Protein AF-A0A4R0RM25-F1 (afdb_monomer)

Radius of gyration: 46.24 Å; Cα contacts (8 Å, |Δi|>4): 15; chains: 1; bounding box: 107×96×117 Å

pLDDT: mean 70.88, std 21.72, range [36.56, 98.5]

InterPro domains:
  IPR033757 Pre-mRNA-splicing regulator WTAP [PF17098] (5-146)

Foldseek 3Di:
DDDDDPVRVVVVVVVVVVVVVVVVVVVVVVVVVVVCVVDPPDDPPDDPPPDPVVCVVCVVVLVVPDDDDDDDDPVVSVVSVVVVVVVVVVVVVVVVVCCCVDPVVVVVVVVVVVVVVVVVVVVVVVVVVVVVVVVVVVVV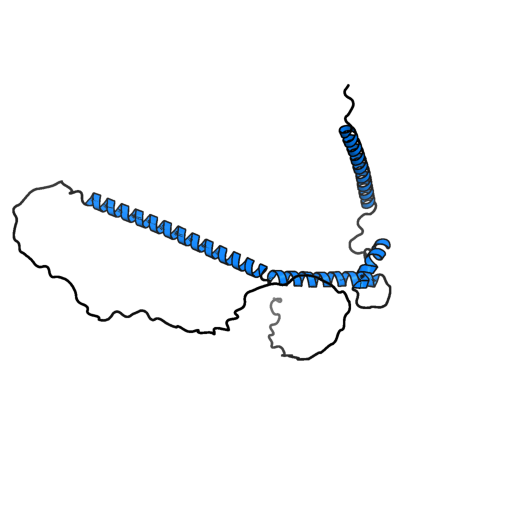VVVVVVVVVPPPPPDDDDDDDDDDDDDDDDDDDDDDDDDDDDDDDDDDDDDDDDDDDDDDDDDDDDDDDDDDDDDDDDDDDDDDDDDDDDDDDDDDDDDDPDDDD

Organism: NCBI:txid92696

Structure (mmCIF, N/CA/C/O backbone):
data_AF-A0A4R0RM25-F1
#
_entry.id   AF-A0A4R0RM25-F1
#
loop_
_atom_site.group_PDB
_atom_site.id
_atom_site.type_symbol
_atom_site.label_atom_id
_atom_site.label_alt_id
_atom_site.label_comp_id
_atom_site.label_asym_id
_atom_site.label_entity_id
_atom_site.label_seq_id
_atom_site.pdbx_PDB_ins_code
_atom_site.Cartn_x
_atom_site.Cartn_y
_atom_site.Cartn_z
_atom_site.occupancy
_atom_site.B_iso_or_equiv
_atom_site.auth_seq_id
_atom_site.auth_comp_id
_atom_site.auth_asym_id
_atom_site.auth_atom_id
_atom_site.pdbx_PDB_model_num
ATOM 1 N N . MET A 1 1 ? 15.638 46.307 45.154 1.00 61.44 1 MET A N 1
ATOM 2 C CA . MET A 1 1 ? 14.969 45.002 45.015 1.00 61.44 1 MET A CA 1
ATOM 3 C C . MET A 1 1 ? 13.780 45.261 44.130 1.00 61.44 1 MET A C 1
ATOM 5 O O . MET A 1 1 ? 12.864 45.946 44.574 1.00 61.44 1 MET A O 1
ATOM 9 N N . ASP A 1 2 ? 13.869 44.862 42.868 1.00 75.06 2 ASP A N 1
ATOM 10 C CA . ASP A 1 2 ? 12.772 45.059 41.927 1.00 75.06 2 ASP A CA 1
ATOM 11 C C . ASP A 1 2 ? 11.592 44.196 42.378 1.00 75.06 2 ASP A C 1
ATOM 13 O O . ASP A 1 2 ? 11.777 43.050 42.795 1.00 75.06 2 ASP A O 1
ATOM 17 N N . LEU A 1 3 ? 10.395 44.784 42.410 1.00 79.50 3 LEU A N 1
ATOM 18 C CA . LEU A 1 3 ? 9.196 44.045 42.786 1.00 79.50 3 LEU A CA 1
ATOM 19 C C . LEU A 1 3 ? 8.852 43.056 41.662 1.00 79.50 3 LEU A C 1
ATOM 21 O O . LEU A 1 3 ? 8.984 43.423 40.492 1.00 79.50 3 LEU A O 1
ATOM 25 N N . PRO A 1 4 ? 8.400 41.834 41.996 1.00 81.31 4 PRO A N 1
ATOM 26 C CA . PRO A 1 4 ? 8.033 40.844 40.995 1.00 81.31 4 PRO A CA 1
ATOM 27 C C . PRO A 1 4 ? 6.939 41.389 40.078 1.00 81.31 4 PRO A C 1
ATOM 29 O O . PRO A 1 4 ? 5.977 42.028 40.519 1.00 81.31 4 PRO A O 1
ATOM 32 N N . SER A 1 5 ? 7.097 41.135 38.784 1.00 86.44 5 SER A N 1
ATOM 33 C CA . SER A 1 5 ? 6.120 41.521 37.773 1.00 86.44 5 SER A CA 1
ATOM 34 C C . SER A 1 5 ? 4.824 40.729 37.957 1.00 86.44 5 SER A C 1
ATOM 36 O O . SER A 1 5 ? 4.844 39.562 38.347 1.00 86.44 5 SER A O 1
ATOM 38 N N . ALA A 1 6 ? 3.677 41.319 37.608 1.00 88.25 6 ALA A N 1
ATOM 39 C CA . ALA A 1 6 ? 2.379 40.637 37.672 1.00 88.25 6 ALA A CA 1
ATOM 40 C C . ALA A 1 6 ? 2.377 39.291 36.916 1.00 88.25 6 ALA A C 1
ATOM 42 O O . ALA A 1 6 ? 1.771 38.323 37.367 1.00 88.25 6 ALA A O 1
ATOM 43 N N . ARG A 1 7 ? 3.127 39.214 35.808 1.00 90.31 7 ARG A N 1
ATOM 44 C CA . ARG A 1 7 ? 3.317 37.985 35.026 1.00 90.31 7 ARG A CA 1
ATOM 45 C C . ARG A 1 7 ? 4.116 36.917 35.779 1.00 90.31 7 ARG A C 1
ATOM 47 O O . ARG A 1 7 ? 3.857 35.732 35.610 1.00 90.31 7 ARG A O 1
ATOM 54 N N . GLU A 1 8 ? 5.105 37.319 36.572 1.00 90.62 8 GLU A N 1
ATOM 55 C CA . GLU A 1 8 ? 5.918 36.392 37.370 1.00 90.62 8 GLU A CA 1
ATOM 56 C C . GLU A 1 8 ? 5.087 35.797 38.506 1.00 90.62 8 GLU A C 1
ATOM 58 O O . GLU A 1 8 ? 5.149 34.593 38.737 1.00 90.62 8 GLU A O 1
ATOM 63 N N . ILE A 1 9 ? 4.233 36.612 39.133 1.00 91.88 9 ILE A N 1
ATOM 64 C CA . ILE A 1 9 ? 3.284 36.159 40.156 1.00 91.88 9 ILE A CA 1
ATOM 65 C C . ILE A 1 9 ? 2.285 35.154 39.563 1.00 91.88 9 ILE A C 1
ATOM 67 O O . ILE A 1 9 ? 2.036 34.114 40.166 1.00 91.88 9 ILE A O 1
ATOM 71 N N . GLU A 1 10 ? 1.731 35.424 38.378 1.00 92.69 10 GLU A N 1
ATOM 72 C CA . GLU A 1 10 ? 0.830 34.490 37.685 1.00 92.69 10 GLU A CA 1
ATOM 73 C C . GLU A 1 10 ? 1.527 33.170 37.320 1.00 92.69 10 GLU A C 1
ATOM 75 O O . GLU A 1 10 ? 0.960 32.088 37.467 1.00 92.69 10 GLU A O 1
ATOM 80 N N . LEU A 1 11 ? 2.781 33.232 36.869 1.00 94.69 11 LEU A N 1
ATOM 81 C CA . LEU A 1 11 ? 3.538 32.023 36.563 1.00 94.69 11 LEU A CA 1
ATOM 82 C C . LEU A 1 11 ? 3.800 31.197 37.829 1.00 94.69 11 LEU A C 1
ATOM 84 O O . LEU A 1 11 ? 3.665 29.976 37.805 1.00 94.69 11 LEU A O 1
ATOM 88 N N . GLU A 1 12 ? 4.137 31.853 38.937 1.00 93.44 12 GLU A N 1
ATOM 89 C CA . GLU A 1 12 ? 4.354 31.194 40.221 1.00 93.44 12 GLU A CA 1
ATOM 90 C C . GLU A 1 12 ? 3.071 30.540 40.755 1.00 93.44 12 GLU A C 1
ATOM 92 O O . GLU A 1 12 ? 3.116 29.414 41.253 1.00 93.44 12 GLU A O 1
ATOM 97 N N . THR A 1 13 ? 1.910 31.189 40.618 1.00 93.31 13 THR A N 1
ATOM 98 C CA . THR A 1 13 ? 0.632 30.586 41.029 1.00 93.31 13 THR A CA 1
ATOM 99 C C . THR A 1 13 ? 0.267 29.382 40.165 1.00 93.31 13 THR A C 1
ATOM 101 O O . THR A 1 13 ? -0.139 28.355 40.711 1.00 93.31 13 THR A O 1
ATOM 104 N N . LEU A 1 14 ? 0.472 29.456 38.846 1.00 92.88 14 LEU A N 1
ATOM 105 C CA . LEU A 1 14 ? 0.272 28.319 37.944 1.00 92.88 14 LEU A CA 1
ATOM 106 C C . LEU A 1 14 ? 1.230 27.162 38.253 1.00 92.88 14 LEU A C 1
ATOM 108 O O . LEU A 1 14 ? 0.813 26.006 38.200 1.00 92.88 14 LEU A O 1
ATOM 112 N N . LEU A 1 15 ? 2.485 27.449 38.611 1.00 96.06 15 LEU A N 1
ATOM 113 C CA . LEU A 1 15 ? 3.444 26.426 39.039 1.00 96.06 15 LEU A CA 1
ATOM 114 C C . LEU A 1 15 ? 2.977 25.728 40.316 1.00 96.06 15 LEU A C 1
ATOM 116 O O . LEU A 1 15 ? 2.855 24.507 40.317 1.00 96.06 15 LEU A O 1
ATOM 120 N N . ARG A 1 16 ? 2.593 26.482 41.355 1.00 95.62 16 ARG A N 1
ATOM 121 C CA . ARG A 1 16 ? 2.043 25.893 42.589 1.00 95.62 16 ARG A CA 1
ATOM 122 C C . ARG A 1 16 ? 0.786 25.061 42.323 1.00 95.62 16 ARG A C 1
ATOM 124 O O . ARG A 1 16 ? 0.600 24.017 42.941 1.00 95.62 16 ARG A O 1
ATOM 131 N N . GLN A 1 17 ? -0.073 25.497 41.399 1.00 94.88 17 GLN A N 1
ATOM 132 C CA . GLN A 1 17 ? -1.264 24.741 41.007 1.00 94.88 17 GLN A CA 1
ATOM 133 C C . GLN A 1 17 ? -0.902 23.426 40.305 1.00 94.88 17 GLN A C 1
ATOM 135 O O . GLN A 1 17 ? -1.536 22.402 40.556 1.00 94.88 17 GLN A O 1
ATOM 140 N N . ARG A 1 18 ? 0.114 23.435 39.435 1.00 96.06 18 ARG A N 1
ATOM 141 C CA . ARG A 1 18 ? 0.619 22.216 38.793 1.00 96.06 18 ARG A CA 1
ATOM 142 C C . ARG A 1 18 ? 1.259 21.271 39.799 1.00 96.06 18 ARG A C 1
ATOM 144 O O . ARG A 1 18 ? 0.979 20.080 39.730 1.00 96.06 18 ARG A O 1
ATOM 151 N N . ASP A 1 19 ? 2.040 21.785 40.742 1.00 96.00 19 ASP A N 1
ATOM 152 C CA . ASP A 1 19 ? 2.654 20.971 41.793 1.00 96.00 19 ASP A CA 1
ATOM 153 C C . ASP A 1 19 ? 1.593 20.299 42.675 1.00 96.00 19 ASP A C 1
ATOM 155 O O . ASP A 1 19 ? 1.710 19.111 42.969 1.00 96.00 19 ASP A O 1
ATOM 159 N N . ALA A 1 20 ? 0.511 21.010 43.016 1.00 95.62 20 ALA A N 1
ATOM 160 C CA . ALA A 1 20 ? -0.628 20.429 43.729 1.00 95.62 20 ALA A CA 1
ATOM 161 C C . ALA A 1 20 ? -1.302 19.302 42.923 1.00 95.62 20 ALA A C 1
ATOM 163 O O . ALA A 1 20 ? -1.522 18.217 43.448 1.00 95.62 20 ALA A O 1
ATOM 164 N N . GLN A 1 21 ? -1.546 19.512 41.624 1.00 95.94 21 GLN A N 1
ATOM 165 C CA . GLN A 1 21 ? -2.116 18.472 40.755 1.00 95.94 21 GLN A CA 1
ATOM 166 C C . GLN A 1 21 ? -1.206 17.244 40.628 1.00 95.94 21 GLN A C 1
ATOM 168 O O . GLN A 1 21 ? -1.689 16.115 40.573 1.00 95.94 21 GLN A O 1
ATOM 173 N N . ILE A 1 22 ? 0.111 17.448 40.554 1.00 96.81 22 ILE A N 1
ATOM 174 C CA . ILE A 1 22 ? 1.080 16.350 40.496 1.00 96.81 22 ILE A CA 1
ATOM 175 C C . ILE A 1 22 ? 1.078 15.570 41.813 1.00 96.81 22 ILE A C 1
ATOM 177 O O . ILE A 1 22 ? 1.141 14.340 41.774 1.00 96.81 22 ILE A O 1
ATOM 181 N N . ALA A 1 23 ? 0.982 16.254 42.956 1.00 95.62 23 ALA A N 1
ATOM 182 C CA . ALA A 1 23 ? 0.861 15.610 44.260 1.00 95.62 23 ALA A CA 1
ATOM 183 C C . ALA A 1 23 ? -0.412 14.750 44.337 1.00 95.62 23 ALA A 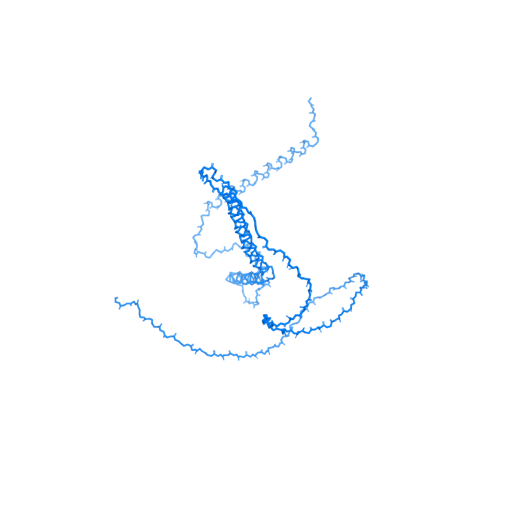C 1
ATOM 185 O O . ALA A 1 23 ? -0.305 13.554 44.594 1.00 95.62 23 ALA A O 1
ATOM 186 N N . ASP A 1 24 ? -1.572 15.306 43.976 1.00 94.44 24 ASP A N 1
ATOM 187 C CA . ASP A 1 24 ? -2.854 14.588 43.983 1.00 94.44 24 ASP A CA 1
ATOM 188 C C . ASP A 1 24 ? -2.826 13.339 43.083 1.00 94.44 24 ASP A C 1
ATOM 190 O O . ASP A 1 24 ? -3.237 12.251 43.486 1.00 94.44 24 ASP A O 1
ATOM 194 N N . LEU A 1 25 ? -2.283 13.462 41.865 1.00 94.44 25 LEU A N 1
ATOM 195 C CA . LEU A 1 25 ? -2.142 12.327 40.945 1.00 94.44 25 LEU A CA 1
ATOM 196 C C . LEU A 1 25 ? -1.158 11.277 41.470 1.00 94.44 25 LEU A C 1
ATOM 198 O O . LEU A 1 25 ? -1.339 10.080 41.243 1.00 94.44 25 LEU A O 1
ATOM 202 N N . THR A 1 26 ? -0.102 11.701 42.161 1.00 95.19 26 THR A N 1
ATOM 203 C CA . THR A 1 26 ? 0.861 10.780 42.777 1.00 95.19 26 THR A CA 1
ATOM 204 C C . THR A 1 26 ? 0.210 10.005 43.923 1.00 95.19 26 THR A C 1
ATOM 206 O O . THR A 1 26 ? 0.404 8.788 44.030 1.00 95.19 26 THR A O 1
ATOM 209 N N . ASP A 1 27 ? -0.615 10.671 44.727 1.00 95.56 27 ASP A N 1
ATOM 210 C CA . ASP A 1 27 ? -1.402 10.056 45.795 1.00 95.56 27 ASP A CA 1
ATOM 211 C C . ASP A 1 27 ? -2.435 9.070 45.228 1.00 95.56 27 ASP A C 1
ATOM 213 O O . ASP A 1 27 ? -2.568 7.946 45.713 1.00 95.56 27 ASP A O 1
ATOM 217 N N . GLU A 1 28 ? -3.097 9.410 44.122 1.00 95.06 28 GLU A N 1
ATOM 218 C CA . GLU A 1 28 ? -4.030 8.501 43.452 1.00 95.06 28 GLU A CA 1
ATOM 219 C C . GLU A 1 28 ? -3.317 7.273 42.864 1.00 95.06 28 GLU A C 1
ATOM 221 O O . GLU A 1 28 ? -3.769 6.139 43.034 1.00 95.06 28 GLU A O 1
ATOM 226 N N . VAL A 1 29 ? -2.158 7.454 42.222 1.00 94.81 29 VAL A N 1
ATOM 227 C CA . VAL A 1 29 ? -1.362 6.338 41.687 1.00 94.81 29 VAL A CA 1
ATOM 228 C C . VAL A 1 29 ? -0.853 5.436 42.807 1.00 94.81 29 VAL A C 1
ATOM 230 O O . VAL A 1 29 ? -0.856 4.211 42.658 1.00 94.81 29 VAL A O 1
ATOM 233 N N . THR A 1 30 ? -0.409 6.002 43.929 1.00 92.44 30 THR A N 1
ATOM 234 C CA . THR A 1 30 ? 0.018 5.203 45.085 1.00 92.44 30 THR A CA 1
ATOM 235 C C . THR A 1 30 ? -1.160 4.461 45.710 1.00 92.44 30 THR A C 1
ATOM 237 O O . THR A 1 30 ? -1.024 3.266 45.985 1.00 92.44 30 THR A O 1
ATOM 240 N N . HIS A 1 31 ? -2.328 5.095 45.824 1.00 92.00 31 HIS A N 1
ATOM 241 C CA . HIS A 1 31 ? -3.565 4.449 46.255 1.00 92.00 31 HIS A CA 1
ATOM 242 C C . HIS A 1 31 ? -3.969 3.298 45.319 1.00 92.00 31 HIS A C 1
ATOM 244 O O . HIS A 1 31 ? -4.207 2.185 45.783 1.00 92.00 31 HIS A O 1
ATOM 250 N N . LEU A 1 32 ? -3.964 3.505 43.997 1.00 89.56 32 LEU A N 1
ATOM 251 C CA . LEU A 1 32 ? -4.260 2.466 43.001 1.00 89.56 32 LEU A CA 1
ATOM 252 C C . LEU A 1 32 ? -3.271 1.301 43.077 1.00 89.56 32 LEU A C 1
ATOM 254 O O . LEU A 1 32 ? -3.675 0.140 43.030 1.00 89.56 32 LEU A O 1
ATOM 258 N N . ARG A 1 33 ? -1.974 1.587 43.245 1.00 89.38 33 ARG A N 1
ATOM 259 C CA . ARG A 1 33 ? -0.948 0.550 43.433 1.00 89.38 33 ARG A CA 1
ATOM 260 C C . ARG A 1 33 ? -1.185 -0.257 44.705 1.00 89.38 33 ARG A C 1
ATOM 262 O O . ARG A 1 33 ? -1.064 -1.478 44.660 1.00 89.38 33 ARG A O 1
ATOM 269 N N . GLN A 1 34 ? -1.550 0.390 45.811 1.00 88.00 34 GLN A N 1
ATOM 270 C CA . GLN A 1 34 ? -1.921 -0.308 47.045 1.00 88.00 34 GLN A CA 1
ATOM 271 C C . GLN A 1 34 ? -3.182 -1.156 46.853 1.00 88.00 34 GLN A C 1
ATOM 273 O O . GLN A 1 34 ? -3.217 -2.296 47.307 1.00 88.00 34 GLN A O 1
ATOM 278 N N . HIS A 1 35 ? -4.178 -0.646 46.128 1.00 85.06 35 HIS A N 1
ATOM 279 C CA . HIS A 1 35 ? -5.418 -1.363 45.830 1.00 85.06 35 HIS A CA 1
ATOM 280 C C . HIS A 1 35 ? -5.205 -2.607 44.957 1.00 85.06 35 HIS A C 1
ATOM 282 O O . HIS A 1 35 ? -5.874 -3.621 45.154 1.00 85.06 35 HIS A O 1
ATOM 288 N N . LEU A 1 36 ? -4.275 -2.540 43.999 1.00 82.12 36 LEU A N 1
ATOM 289 C CA . LEU A 1 36 ? -3.865 -3.681 43.175 1.00 82.12 36 LEU A CA 1
ATOM 290 C C . LEU A 1 36 ? -2.990 -4.670 43.954 1.00 82.12 36 LEU A C 1
ATOM 292 O O . LEU A 1 36 ? -3.046 -5.868 43.705 1.00 82.12 36 LEU A O 1
ATOM 296 N N . ALA A 1 37 ? -2.191 -4.189 44.908 1.00 81.56 37 ALA A N 1
ATOM 297 C CA . ALA A 1 37 ? -1.420 -5.058 45.791 1.00 81.56 37 ALA A CA 1
ATOM 298 C C . ALA A 1 37 ? -2.317 -5.804 46.798 1.00 81.56 37 ALA A C 1
ATOM 300 O O . ALA A 1 37 ? -2.046 -6.962 47.110 1.00 81.56 37 ALA A O 1
ATOM 301 N N . SER A 1 38 ? -3.384 -5.165 47.294 1.00 79.38 38 SER A N 1
ATOM 302 C CA . SER A 1 38 ? -4.350 -5.772 48.221 1.00 79.38 38 SER A CA 1
ATOM 303 C C . SER A 1 38 ? -5.393 -6.657 47.531 1.00 79.38 38 SER A C 1
ATOM 305 O O . SER A 1 38 ? -5.954 -7.539 48.178 1.00 79.38 38 SER A O 1
ATOM 307 N N . ASN A 1 39 ? -5.617 -6.467 46.228 1.00 68.38 39 ASN A N 1
ATOM 308 C CA . ASN A 1 39 ? -6.445 -7.336 45.393 1.00 68.38 39 ASN A CA 1
ATOM 309 C C . ASN A 1 39 ? -5.565 -8.078 44.378 1.00 68.38 39 ASN A C 1
ATOM 311 O O . ASN A 1 39 ? -5.439 -7.618 43.239 1.00 68.38 39 ASN A O 1
ATOM 315 N N . PRO A 1 40 ? -4.949 -9.217 44.753 1.00 67.75 40 PRO A N 1
ATOM 316 C CA . PRO A 1 40 ? -4.252 -10.044 43.780 1.00 67.75 40 PRO A CA 1
ATOM 317 C C . PRO A 1 40 ? -5.216 -10.416 42.641 1.00 67.75 40 PRO A C 1
ATOM 319 O O . PRO A 1 40 ? -6.401 -10.640 42.899 1.00 67.75 40 PRO A O 1
ATOM 322 N N . PRO A 1 41 ? -4.742 -10.485 41.384 1.00 58.19 41 PRO A N 1
ATOM 323 C CA . PRO A 1 41 ? -5.582 -10.862 40.258 1.00 58.19 41 PRO A CA 1
ATOM 324 C C . PRO A 1 41 ? -6.150 -12.262 40.504 1.00 58.19 41 PRO A C 1
ATOM 326 O O . PRO A 1 41 ? -5.422 -13.257 40.475 1.00 58.19 41 PRO A O 1
ATOM 329 N N . SER A 1 42 ? -7.452 -12.326 40.780 1.00 53.62 42 SER A N 1
ATOM 330 C CA . SER A 1 42 ? -8.203 -13.573 40.867 1.00 53.62 42 SER A CA 1
ATOM 331 C C . SER A 1 42 ? -7.978 -14.384 39.588 1.00 53.62 42 SER A C 1
ATOM 333 O O . SER A 1 42 ? -7.976 -13.836 38.485 1.00 53.62 42 SER A O 1
ATOM 335 N N . ALA A 1 43 ? -7.736 -15.684 39.750 1.00 48.50 43 ALA A N 1
ATOM 336 C CA . ALA A 1 43 ? -7.430 -16.625 38.677 1.00 48.50 43 ALA A CA 1
ATOM 337 C C . ALA A 1 43 ? -8.429 -16.549 37.491 1.00 48.50 43 ALA A C 1
ATOM 339 O O . ALA A 1 43 ? -9.601 -16.228 37.693 1.00 48.50 43 ALA A O 1
ATOM 340 N N . PRO A 1 44 ? -8.008 -16.895 36.257 1.00 53.56 44 PRO A N 1
ATOM 341 C CA . PRO A 1 44 ? -8.773 -16.673 35.020 1.00 53.56 44 PRO A CA 1
ATOM 342 C C . PRO A 1 44 ? -10.005 -17.583 34.811 1.00 53.56 44 PRO A C 1
ATOM 344 O O . PRO A 1 44 ? -10.404 -17.811 33.672 1.00 53.56 44 PRO A O 1
ATOM 347 N N . THR A 1 45 ? -10.619 -18.123 35.866 1.00 48.53 45 THR A N 1
ATOM 348 C CA . THR A 1 45 ? -11.750 -19.065 35.747 1.00 48.53 45 THR A CA 1
ATOM 349 C C . THR A 1 45 ? -13.050 -18.602 36.389 1.00 48.53 45 THR A C 1
ATOM 351 O O . THR A 1 45 ? -14.072 -19.234 36.135 1.00 48.53 45 THR A O 1
ATOM 354 N N . ASP A 1 46 ? -13.057 -17.514 37.163 1.00 45.69 46 ASP A N 1
ATOM 355 C CA . ASP A 1 46 ? -14.310 -16.992 37.712 1.00 45.69 46 ASP A CA 1
ATOM 356 C C . ASP A 1 46 ? -14.924 -15.943 36.778 1.00 45.69 46 ASP A C 1
ATOM 358 O O . ASP A 1 46 ? -14.219 -15.036 36.321 1.00 45.69 46 ASP A O 1
ATOM 362 N N . PRO A 1 47 ? -16.234 -16.033 36.475 1.00 57.16 47 PRO A N 1
ATOM 363 C CA . PRO A 1 47 ? -16.915 -14.995 35.724 1.00 57.16 47 PRO A CA 1
ATOM 364 C C . PRO A 1 47 ? -16.777 -13.691 36.506 1.00 57.16 47 PRO A C 1
ATOM 366 O O . PRO A 1 47 ? -17.319 -13.546 37.601 1.00 57.16 47 PRO A O 1
ATOM 369 N N . ILE A 1 48 ? -16.020 -12.750 35.942 1.00 57.19 48 ILE A N 1
ATOM 370 C CA . ILE A 1 48 ? -15.825 -11.414 36.496 1.00 57.19 48 ILE A CA 1
ATOM 371 C C . ILE A 1 48 ? -17.210 -10.777 36.619 1.00 57.19 48 ILE A C 1
ATOM 373 O O . ILE A 1 48 ? -17.803 -10.327 35.637 1.00 57.19 48 ILE A O 1
ATOM 377 N N . SER A 1 49 ? -17.748 -10.784 37.837 1.00 54.41 49 SER A N 1
ATOM 378 C CA . SER A 1 49 ? -18.986 -10.092 38.157 1.00 54.41 49 SER A CA 1
ATOM 379 C C . SER A 1 49 ? -18.692 -8.602 38.092 1.00 54.41 49 SER A C 1
ATOM 381 O O . SER A 1 49 ? -18.023 -8.050 38.966 1.00 54.41 49 SER A O 1
ATOM 383 N N . LEU A 1 50 ? -19.160 -7.955 37.027 1.00 63.78 50 LEU A N 1
ATOM 384 C CA . LEU A 1 50 ? -18.986 -6.521 36.844 1.00 63.78 50 LEU A CA 1
ATOM 385 C C . LEU A 1 50 ? -19.604 -5.761 38.037 1.00 63.78 50 LEU A C 1
ATOM 387 O O . LEU A 1 50 ? -20.735 -6.063 38.429 1.00 63.78 50 LEU A O 1
ATOM 391 N N . PRO A 1 51 ? -18.898 -4.765 38.603 1.00 78.25 51 PRO A N 1
ATOM 392 C CA . PRO A 1 51 ? -19.444 -3.875 39.619 1.00 78.25 51 PRO A CA 1
ATOM 393 C C . PRO A 1 51 ? -20.816 -3.312 39.198 1.00 78.25 51 PRO A C 1
ATOM 395 O O . PRO A 1 51 ? -20.953 -2.865 38.054 1.00 78.25 51 PRO A O 1
ATOM 398 N N . PRO A 1 52 ? -21.823 -3.261 40.095 1.00 68.00 52 PRO A N 1
ATOM 399 C CA . PRO A 1 52 ? -23.188 -2.829 39.764 1.00 68.00 52 PRO A CA 1
ATOM 400 C C . PRO A 1 52 ? -23.284 -1.455 39.082 1.00 68.00 52 PRO A C 1
ATOM 402 O O . PRO A 1 52 ? -24.170 -1.225 38.257 1.00 68.00 52 PRO A O 1
ATOM 405 N N . ALA A 1 53 ? -22.345 -0.552 39.379 1.00 71.50 53 ALA A N 1
ATOM 406 C CA . ALA A 1 53 ? -22.247 0.756 38.736 1.00 71.50 53 ALA A CA 1
ATOM 407 C C . ALA A 1 53 ? -21.907 0.653 37.236 1.00 71.50 53 ALA A C 1
ATOM 409 O O . ALA A 1 53 ? -22.517 1.337 36.416 1.00 71.50 53 ALA A O 1
ATOM 410 N N . LEU A 1 54 ? -20.987 -0.242 36.860 1.00 73.12 54 LEU A N 1
ATOM 411 C CA . LEU A 1 54 ? -20.598 -0.449 35.461 1.00 73.12 54 LEU A CA 1
ATOM 412 C C . LEU A 1 54 ? -21.702 -1.156 34.678 1.00 73.12 54 LEU A C 1
ATOM 414 O O . LEU A 1 54 ? -21.982 -0.789 33.541 1.00 73.12 54 LEU A O 1
ATOM 418 N N . VAL A 1 55 ? -22.387 -2.110 35.310 1.00 74.00 55 VAL A N 1
ATOM 419 C CA . VAL A 1 55 ? -23.573 -2.760 34.738 1.00 74.00 55 VAL A CA 1
ATOM 420 C C . VAL A 1 55 ? -24.674 -1.732 34.457 1.00 74.00 55 VAL A C 1
ATOM 422 O O . VAL A 1 55 ? -25.255 -1.749 33.377 1.00 74.00 55 VAL A O 1
ATOM 425 N N . SER A 1 56 ? -24.909 -0.787 35.372 1.00 75.00 56 SER A N 1
ATOM 426 C CA . SER A 1 56 ? -25.930 0.262 35.211 1.00 75.00 56 SER A CA 1
ATOM 427 C C . SER A 1 56 ? -25.612 1.261 34.092 1.00 75.00 56 SER A C 1
ATOM 429 O O . SER A 1 56 ? -26.527 1.732 33.423 1.00 75.00 56 SER A O 1
ATOM 431 N N . LEU A 1 57 ? -24.329 1.559 33.856 1.00 74.69 57 LEU A N 1
ATOM 432 C CA . LEU A 1 57 ? -23.886 2.410 32.743 1.00 74.69 57 LEU A CA 1
ATOM 433 C C . LEU A 1 57 ? -23.912 1.681 31.394 1.00 74.69 57 LEU A C 1
ATOM 435 O O . LEU A 1 57 ? -24.192 2.289 30.365 1.00 74.69 57 LEU A O 1
ATOM 439 N N . LEU A 1 58 ? -23.619 0.380 31.386 1.00 73.00 58 LEU A N 1
ATOM 440 C CA . LEU A 1 58 ? -23.565 -0.423 30.166 1.00 73.00 58 LEU A CA 1
ATOM 441 C C . LEU A 1 58 ? -24.952 -0.893 29.706 1.00 73.00 58 LEU A C 1
ATOM 443 O O . LEU A 1 58 ? -25.181 -0.999 28.501 1.00 73.00 58 LEU A O 1
ATOM 447 N N . LEU A 1 59 ? -25.889 -1.139 30.631 1.00 70.44 59 LEU A N 1
ATOM 448 C CA . LEU A 1 59 ? -27.232 -1.652 30.324 1.00 70.44 59 LEU A CA 1
ATOM 449 C C . LEU A 1 59 ? -27.983 -0.857 29.238 1.00 70.44 59 LEU A C 1
ATOM 451 O O . LEU A 1 59 ? -28.517 -1.494 28.328 1.00 70.44 59 LEU A O 1
ATOM 455 N N . PRO A 1 60 ? -28.032 0.492 29.282 1.00 72.94 60 PRO A N 1
ATOM 456 C CA . PRO A 1 60 ? -28.732 1.292 28.277 1.00 72.94 60 PRO A CA 1
ATOM 457 C C . PRO A 1 60 ? -28.178 1.068 26.867 1.00 72.94 60 PRO A C 1
ATOM 459 O O . PRO A 1 60 ? -28.935 0.834 25.929 1.00 72.94 60 PRO A O 1
ATOM 462 N N . HIS A 1 61 ? -26.850 1.034 26.733 1.00 68.06 61 HIS A N 1
ATOM 463 C CA . HIS A 1 61 ? -26.178 0.846 25.448 1.00 68.06 61 HIS A CA 1
ATOM 464 C C . HIS A 1 61 ? -26.262 -0.589 24.924 1.00 68.06 61 HIS A C 1
ATOM 466 O O . HIS A 1 61 ? -26.119 -0.811 23.723 1.00 68.06 61 HIS A O 1
ATOM 472 N N . ILE A 1 62 ? -26.444 -1.569 25.810 1.00 66.75 62 ILE A N 1
ATOM 473 C CA . ILE A 1 62 ? -26.607 -2.980 25.450 1.00 66.75 62 ILE A CA 1
ATOM 474 C C . ILE A 1 62 ? -28.050 -3.257 24.996 1.00 66.75 62 ILE A C 1
ATOM 476 O O . ILE A 1 62 ? -28.249 -3.973 24.017 1.00 66.75 62 ILE A O 1
ATOM 480 N N . ASN A 1 63 ? -29.049 -2.654 25.649 1.00 63.66 63 ASN A N 1
ATOM 481 C CA . ASN A 1 63 ? -30.464 -2.876 25.335 1.00 63.66 63 ASN A CA 1
ATOM 482 C C . ASN A 1 63 ? -30.968 -2.130 24.090 1.00 63.66 63 ASN A C 1
ATOM 484 O O . ASN A 1 63 ? -31.913 -2.609 23.471 1.00 63.66 63 ASN A O 1
ATOM 488 N N . GLU A 1 64 ? -30.360 -1.009 23.683 1.00 63.94 64 GLU A N 1
ATOM 489 C CA . GLU A 1 64 ? -30.760 -0.295 22.451 1.00 63.94 64 GLU A CA 1
ATOM 490 C C . GLU A 1 64 ? -30.583 -1.128 21.169 1.00 63.94 64 GLU A C 1
ATOM 492 O O . GLU A 1 64 ? -31.257 -0.878 20.170 1.00 63.94 64 GLU A O 1
ATOM 497 N N . HIS A 1 65 ? -29.715 -2.144 21.198 1.00 58.44 65 HIS A N 1
ATOM 498 C CA . HIS A 1 65 ? -29.404 -2.984 20.037 1.00 58.44 65 HIS A CA 1
ATOM 499 C C . HIS A 1 65 ? -29.733 -4.469 20.235 1.00 58.44 65 HIS A C 1
ATOM 501 O O . HIS A 1 65 ? -29.540 -5.266 19.316 1.00 58.44 65 HIS A O 1
ATOM 507 N N . ALA A 1 66 ? -30.237 -4.859 21.408 1.00 55.75 66 ALA A N 1
ATOM 508 C CA . ALA A 1 66 ? -30.665 -6.228 21.651 1.00 55.75 66 ALA A CA 1
ATOM 509 C C . ALA A 1 66 ? -32.040 -6.463 20.990 1.00 55.75 66 ALA A C 1
ATOM 511 O O . ALA A 1 66 ? -33.002 -5.760 21.314 1.00 55.75 66 ALA A O 1
ATOM 512 N N . PRO A 1 67 ? -32.185 -7.440 20.073 1.00 53.31 67 PRO A N 1
ATOM 513 C CA . PRO A 1 67 ? -33.489 -7.780 19.524 1.00 53.31 67 PRO A CA 1
ATOM 514 C C . PRO A 1 67 ? -34.375 -8.300 20.660 1.00 53.31 67 PRO A C 1
ATOM 516 O O . PRO A 1 67 ? -34.047 -9.299 21.290 1.00 53.31 67 PRO A O 1
ATOM 519 N N . SER A 1 68 ? -35.460 -7.566 20.928 1.00 54.56 68 SER A N 1
ATOM 520 C CA . SER A 1 68 ? -36.509 -7.808 21.929 1.00 54.56 68 SER A CA 1
ATOM 521 C C . SER A 1 68 ? -36.527 -9.235 22.506 1.00 54.56 68 SER A C 1
ATOM 523 O O . SER A 1 68 ? -37.151 -10.139 21.953 1.00 54.56 68 SER A O 1
ATOM 525 N N . ALA A 1 69 ? -35.837 -9.433 23.632 1.00 49.38 69 ALA A N 1
ATOM 526 C CA . ALA A 1 69 ? -35.910 -10.650 24.429 1.00 49.38 69 ALA A CA 1
ATOM 527 C C . ALA A 1 69 ? -36.211 -10.262 25.882 1.00 49.38 69 ALA A C 1
ATOM 529 O O . ALA A 1 69 ? -35.405 -9.672 26.597 1.00 49.38 69 ALA A O 1
ATOM 530 N N . THR A 1 70 ? -37.439 -10.555 26.288 1.00 51.97 70 THR A N 1
ATOM 531 C CA . THR A 1 70 ? -38.022 -10.339 27.612 1.00 51.97 70 THR A CA 1
ATOM 532 C C . THR A 1 70 ? -37.360 -11.217 28.686 1.00 51.97 70 THR A C 1
ATOM 534 O O . THR A 1 70 ? -37.655 -12.410 28.731 1.00 51.97 70 THR A O 1
ATOM 537 N N . SER A 1 71 ? -36.519 -10.648 29.568 1.00 48.06 71 SER A N 1
ATOM 538 C CA . SER A 1 71 ? -36.491 -10.847 31.048 1.00 48.06 71 SER A CA 1
ATOM 539 C C . SER A 1 71 ? -35.124 -10.514 31.694 1.00 48.06 71 SER A C 1
ATOM 541 O O . SER A 1 71 ? -34.083 -10.710 31.062 1.00 48.06 71 SER A O 1
ATOM 543 N N . PRO A 1 72 ? -35.092 -10.036 32.960 1.00 58.34 72 PRO A N 1
ATOM 544 C CA . PRO A 1 72 ? -33.892 -9.510 33.605 1.00 58.34 72 PRO A CA 1
ATOM 545 C C . PRO A 1 72 ? -33.134 -10.612 34.357 1.00 58.34 72 PRO A C 1
ATOM 547 O O . PRO A 1 72 ? -33.575 -11.094 35.396 1.00 58.34 72 PRO A O 1
ATOM 550 N N . SER A 1 73 ? -31.961 -11.008 33.869 1.00 48.94 73 SER A N 1
ATOM 551 C CA . SER A 1 73 ? -30.987 -11.744 34.681 1.00 48.94 73 SER A CA 1
ATOM 552 C C . SER A 1 73 ? -29.589 -11.442 34.159 1.00 48.94 73 SER A C 1
ATOM 554 O O . SER A 1 73 ? -29.393 -11.395 32.958 1.00 48.94 73 SER A O 1
ATOM 556 N N . SER A 1 74 ? -28.606 -11.232 35.031 1.00 54.44 74 SER A N 1
ATOM 557 C CA . SER A 1 74 ? -27.221 -10.857 34.680 1.00 54.44 74 SER A CA 1
ATOM 558 C C . SER A 1 74 ? -26.591 -11.683 33.529 1.00 54.44 74 SER A C 1
ATOM 560 O O . SER A 1 74 ? -25.745 -11.185 32.790 1.00 54.44 74 SER A O 1
ATOM 562 N N . SER A 1 75 ? -27.075 -12.914 33.300 1.00 56.47 75 SER A N 1
ATOM 563 C CA . SER A 1 75 ? -26.704 -13.772 32.164 1.00 56.47 75 SER A CA 1
ATOM 564 C C . SER A 1 75 ? -27.019 -13.183 30.776 1.00 56.47 75 SER A C 1
ATOM 566 O O . SER A 1 75 ? -26.261 -13.419 29.834 1.00 56.47 75 SER A O 1
ATOM 568 N N . THR A 1 76 ? -28.074 -12.370 30.632 1.00 70.44 76 THR A N 1
ATOM 569 C CA . THR A 1 76 ? -28.406 -11.705 29.361 1.00 70.44 76 THR A CA 1
ATOM 570 C C . THR A 1 76 ? -27.462 -10.558 29.039 1.00 70.44 76 THR A C 1
ATOM 572 O O . THR A 1 76 ? -27.221 -10.310 27.864 1.00 70.44 76 THR A O 1
ATOM 575 N N . VAL A 1 77 ? -26.868 -9.897 30.039 1.00 75.00 77 VAL A N 1
ATOM 576 C CA . VAL A 1 77 ? -25.906 -8.806 29.805 1.00 75.00 77 VAL A CA 1
ATOM 577 C C . VAL A 1 77 ? -24.626 -9.358 29.194 1.00 75.00 77 VAL A C 1
ATOM 579 O O . VAL A 1 77 ? -24.177 -8.853 28.170 1.00 75.00 77 VAL A O 1
ATOM 582 N N . THR A 1 78 ? -24.067 -10.429 29.765 1.00 78.88 78 THR A N 1
ATOM 583 C CA . THR A 1 78 ? -22.874 -11.083 29.211 1.00 78.88 78 THR A CA 1
ATOM 584 C C . THR A 1 78 ? -23.153 -11.647 27.820 1.00 78.88 78 THR A C 1
ATOM 586 O O . THR A 1 78 ? -22.371 -11.401 26.908 1.00 78.88 78 THR A O 1
ATOM 589 N N . ALA A 1 79 ? -24.289 -12.325 27.621 1.00 79.81 79 ALA A N 1
ATOM 590 C CA . ALA A 1 79 ? -24.666 -12.858 26.313 1.00 79.81 79 ALA A CA 1
ATOM 591 C C . ALA A 1 79 ? -24.854 -11.754 25.256 1.00 79.81 79 ALA A C 1
ATOM 593 O O . ALA A 1 79 ? -24.351 -11.882 24.140 1.00 79.81 79 ALA A O 1
ATOM 594 N N . ALA A 1 80 ? -25.514 -10.648 25.608 1.00 82.88 80 ALA A N 1
ATOM 595 C CA . ALA A 1 80 ? -25.700 -9.507 24.715 1.00 82.88 80 ALA A CA 1
ATOM 596 C C . ALA A 1 80 ? -24.376 -8.785 24.420 1.00 82.88 80 ALA A C 1
ATOM 598 O O . ALA A 1 80 ? -24.148 -8.361 23.288 1.00 82.88 80 ALA A O 1
ATOM 599 N N . LEU A 1 81 ? -23.468 -8.696 25.398 1.00 84.69 81 LEU A N 1
ATOM 600 C CA . LEU A 1 81 ? -22.127 -8.150 25.193 1.00 84.69 81 LEU A CA 1
ATOM 601 C C . LEU A 1 81 ? -21.320 -9.033 24.231 1.00 84.69 81 LEU A C 1
ATOM 603 O O . LEU A 1 81 ? -20.749 -8.522 23.273 1.00 84.69 81 LEU A O 1
ATOM 607 N N . THR A 1 82 ? -21.318 -10.354 24.434 1.00 85.31 82 THR A N 1
ATOM 608 C CA . THR A 1 82 ? -20.655 -11.314 23.537 1.00 85.31 82 THR A CA 1
ATOM 609 C C . THR A 1 82 ? -21.238 -11.255 22.128 1.00 85.31 82 THR A C 1
ATOM 611 O O . THR A 1 82 ? -20.487 -11.229 21.155 1.00 85.31 82 THR A O 1
ATOM 614 N N . GLN A 1 83 ? -22.565 -11.182 22.002 1.00 88.56 83 GLN A N 1
ATOM 615 C CA . GLN A 1 83 ? -23.225 -11.029 20.709 1.00 88.56 83 GLN A CA 1
ATOM 616 C C . GLN A 1 83 ? -22.812 -9.721 20.031 1.00 88.56 83 GLN A C 1
ATOM 618 O O . GLN A 1 83 ? -22.466 -9.736 18.855 1.00 88.56 83 GLN A O 1
ATOM 623 N N . ARG A 1 84 ? -22.795 -8.601 20.758 1.00 88.12 84 ARG A N 1
ATOM 624 C CA . ARG A 1 84 ? -22.379 -7.305 20.214 1.00 88.12 84 ARG A CA 1
ATOM 625 C C . ARG A 1 84 ? -20.920 -7.305 19.777 1.00 88.12 84 ARG A C 1
ATOM 627 O O . ARG A 1 84 ? -20.622 -6.779 18.715 1.00 88.12 84 ARG A O 1
ATOM 634 N N . VAL A 1 85 ? -20.024 -7.898 20.568 1.00 93.81 85 VAL A N 1
ATOM 635 C CA . VAL A 1 85 ? -18.613 -8.054 20.186 1.00 93.81 85 VAL A CA 1
ATOM 636 C C . VAL A 1 85 ? -18.509 -8.838 18.884 1.00 93.81 85 VAL A C 1
ATOM 638 O O . VAL A 1 85 ? -17.789 -8.409 17.992 1.00 93.81 85 VAL A O 1
ATOM 641 N N . LYS A 1 86 ? -19.273 -9.926 18.745 1.00 94.81 86 LYS A N 1
ATOM 642 C CA . LYS A 1 86 ? -19.297 -10.716 17.514 1.00 94.81 86 LYS A CA 1
ATOM 643 C C . LYS A 1 86 ? -19.809 -9.914 16.314 1.00 94.81 86 LYS A C 1
ATOM 645 O O . LYS A 1 86 ? -19.147 -9.904 15.291 1.00 94.81 86 LYS A O 1
ATOM 650 N N . VAL A 1 87 ? -20.933 -9.205 16.446 1.00 94.31 87 VAL A N 1
ATOM 651 C CA . VAL A 1 87 ? -21.465 -8.372 15.350 1.00 94.31 87 VAL A CA 1
ATOM 652 C C . VAL A 1 87 ? -20.472 -7.282 14.953 1.00 94.31 87 VAL A C 1
ATOM 654 O O . VAL A 1 87 ? -20.207 -7.101 13.773 1.00 94.31 87 VAL A O 1
ATOM 657 N N . LEU A 1 88 ? -19.872 -6.595 15.928 1.00 96.12 88 LEU A N 1
ATOM 658 C CA . LEU A 1 88 ? -18.863 -5.576 15.648 1.00 96.12 88 LEU A CA 1
ATOM 659 C C . LEU A 1 88 ? -17.616 -6.164 14.981 1.00 96.12 88 LEU A C 1
ATOM 661 O O . LEU A 1 88 ? -17.006 -5.484 14.165 1.00 96.12 88 LEU A O 1
ATOM 665 N N . GLN A 1 89 ? -17.223 -7.393 15.321 1.00 97.06 89 GLN A N 1
ATOM 666 C CA . GLN A 1 89 ? -16.135 -8.100 14.642 1.00 97.06 89 GLN A CA 1
ATOM 667 C C . GLN A 1 89 ? -16.511 -8.440 13.201 1.00 97.06 89 GLN A C 1
ATOM 669 O O . GLN A 1 89 ? -15.748 -8.106 12.302 1.00 97.06 89 GLN A O 1
ATOM 674 N N . ASP A 1 90 ? -17.696 -9.013 12.981 1.00 96.38 90 ASP A N 1
ATOM 675 C CA . ASP A 1 90 ? -18.193 -9.357 11.646 1.00 96.38 90 ASP A CA 1
ATOM 676 C C . ASP A 1 90 ? -18.264 -8.101 10.743 1.00 96.38 90 ASP A C 1
ATOM 678 O O . ASP A 1 90 ? -17.796 -8.122 9.605 1.00 96.38 90 ASP A O 1
ATOM 682 N N . GLU A 1 91 ? -18.770 -6.974 11.263 1.00 96.12 91 GLU A N 1
ATOM 683 C CA . GLU A 1 91 ? -18.799 -5.681 10.557 1.00 96.12 91 GLU A CA 1
ATOM 684 C C . GLU A 1 91 ? -17.390 -5.132 10.289 1.00 96.12 91 GLU A C 1
ATOM 686 O O . GLU A 1 91 ? -17.121 -4.579 9.222 1.00 96.12 91 GLU A O 1
ATOM 691 N N . ASN A 1 92 ? -16.468 -5.272 11.245 1.00 96.62 92 ASN A N 1
ATOM 692 C CA . ASN A 1 92 ? -15.087 -4.831 11.070 1.00 96.62 92 ASN A CA 1
ATOM 693 C C . ASN A 1 92 ? -14.385 -5.636 9.966 1.00 96.62 92 ASN A C 1
ATOM 695 O O . ASN A 1 92 ? -13.736 -5.047 9.101 1.00 96.62 92 ASN A O 1
ATOM 699 N N . ASP A 1 93 ? -14.574 -6.955 9.953 1.00 97.38 93 ASP A N 1
ATOM 700 C CA . ASP A 1 93 ? -14.038 -7.854 8.931 1.00 97.38 93 ASP A CA 1
ATOM 701 C C . ASP A 1 93 ? -14.620 -7.531 7.545 1.00 97.38 93 ASP A C 1
ATOM 703 O O . ASP A 1 93 ? -13.881 -7.465 6.557 1.00 97.38 93 ASP A O 1
ATOM 707 N N . GLU A 1 94 ? -15.923 -7.240 7.461 1.00 96.38 94 GLU A N 1
ATOM 708 C CA . GLU A 1 94 ? -16.566 -6.789 6.223 1.00 96.38 94 GLU A CA 1
ATOM 709 C C . GLU A 1 94 ? -15.971 -5.463 5.725 1.00 96.38 94 GLU A C 1
ATOM 711 O O . GLU A 1 94 ? -15.634 -5.335 4.543 1.00 96.38 94 GLU A O 1
ATOM 716 N N . LEU A 1 95 ? -15.769 -4.487 6.617 1.00 95.50 95 LEU A N 1
ATOM 717 C CA . LEU A 1 95 ? -15.129 -3.213 6.278 1.00 95.50 95 LEU A CA 1
ATOM 718 C C . LEU A 1 95 ? -13.684 -3.405 5.801 1.00 95.50 95 LEU A C 1
ATOM 720 O O . LEU A 1 95 ? -13.252 -2.724 4.865 1.00 95.50 95 LEU A O 1
ATOM 724 N N . TYR A 1 96 ? -12.940 -4.341 6.390 1.00 95.06 96 TYR A N 1
ATOM 725 C CA . TYR A 1 96 ? -11.593 -4.686 5.939 1.00 95.06 96 TYR A CA 1
ATOM 726 C C . TYR A 1 96 ? -11.594 -5.301 4.537 1.00 95.06 96 TYR A C 1
ATOM 728 O O . TYR A 1 96 ? -10.779 -4.904 3.697 1.00 95.06 96 TYR A O 1
ATOM 736 N N . GLU A 1 97 ? -12.511 -6.223 4.241 1.00 93.31 97 GLU A N 1
ATOM 737 C CA . GLU A 1 97 ? -12.625 -6.807 2.901 1.00 93.31 97 GLU A CA 1
ATOM 738 C C . GLU A 1 97 ? -13.129 -5.787 1.866 1.00 93.31 97 GLU A C 1
ATOM 740 O O . GLU A 1 97 ? -12.626 -5.766 0.736 1.00 93.31 97 GLU A O 1
ATOM 745 N N . LEU A 1 98 ? -14.026 -4.866 2.237 1.00 93.56 98 LEU A N 1
ATOM 746 C CA . LEU A 1 98 ? -14.424 -3.734 1.391 1.00 93.56 98 LEU A CA 1
ATOM 747 C C . LEU A 1 98 ? -13.253 -2.789 1.112 1.00 93.56 98 LEU A C 1
ATOM 749 O O . LEU A 1 98 ? -13.057 -2.382 -0.030 1.00 93.56 98 LEU A O 1
ATOM 753 N N . LEU A 1 99 ? -12.433 -2.460 2.112 1.00 90.00 99 LEU A N 1
ATOM 754 C CA . LEU A 1 99 ? -11.262 -1.600 1.923 1.00 90.00 99 LEU A CA 1
ATOM 755 C C . LEU A 1 99 ? -10.213 -2.260 1.015 1.00 90.00 99 LEU A C 1
ATOM 757 O O . LEU A 1 99 ? -9.605 -1.608 0.163 1.00 90.00 99 LEU A O 1
ATOM 761 N N . LYS A 1 100 ? -10.007 -3.564 1.195 1.00 89.62 100 LYS A N 1
ATOM 762 C CA . LYS A 1 100 ? -9.043 -4.375 0.448 1.00 89.62 100 LYS A CA 1
ATOM 763 C C . LYS A 1 100 ? -9.466 -4.609 -1.001 1.00 89.62 100 LYS A C 1
ATOM 765 O O . LYS A 1 100 ? -8.632 -4.516 -1.896 1.00 89.62 100 LYS A O 1
ATOM 770 N N . SER A 1 101 ? -10.742 -4.906 -1.240 1.00 91.25 101 SER A N 1
ATOM 771 C CA . SER A 1 101 ? -11.301 -5.085 -2.590 1.00 91.25 101 SER A CA 1
ATOM 772 C C . SER A 1 101 ? -11.701 -3.765 -3.260 1.00 91.25 101 SER A C 1
ATOM 774 O O . SER A 1 101 ? -11.899 -3.716 -4.482 1.00 91.25 101 SER A O 1
ATOM 776 N N . GLY A 1 102 ? -11.799 -2.701 -2.465 1.00 92.88 102 GLY A N 1
ATOM 777 C CA . GLY A 1 102 ? -12.103 -1.350 -2.892 1.00 92.88 102 GLY A CA 1
ATOM 778 C C . GLY A 1 102 ? -11.042 -0.773 -3.817 1.00 92.88 102 GLY A C 1
ATOM 779 O O . GLY A 1 102 ? -9.944 -1.308 -3.998 1.00 92.88 102 GLY A O 1
ATOM 780 N N . GLU A 1 103 ? -11.386 0.357 -4.421 1.00 88.75 103 GLU A N 1
ATOM 781 C CA . GLU A 1 103 ? -10.548 1.028 -5.412 1.00 88.75 103 GLU A CA 1
ATOM 782 C C . GLU A 1 103 ? -9.155 1.359 -4.865 1.00 88.75 103 GLU A C 1
ATOM 784 O O . GLU A 1 103 ? -8.161 1.123 -5.544 1.00 88.75 103 GLU A O 1
ATOM 789 N N . THR A 1 104 ? -9.056 1.781 -3.602 1.00 89.25 104 THR A N 1
ATOM 790 C CA . THR A 1 104 ? -7.773 2.049 -2.935 1.00 89.25 104 THR A CA 1
ATOM 791 C C . THR A 1 104 ? -6.896 0.800 -2.820 1.00 89.25 104 THR A C 1
ATOM 793 O O . THR A 1 104 ? -5.685 0.874 -3.040 1.00 89.25 104 THR A O 1
ATOM 796 N N . GLY A 1 105 ? -7.482 -0.355 -2.485 1.00 90.50 105 GLY A N 1
ATOM 797 C CA . GLY A 1 105 ? -6.758 -1.624 -2.393 1.00 90.50 105 GLY A CA 1
ATOM 798 C C . GLY A 1 105 ? -6.234 -2.081 -3.754 1.00 90.50 105 GLY A C 1
ATOM 799 O O . GLY A 1 105 ? -5.050 -2.390 -3.889 1.00 90.50 105 GLY A O 1
ATOM 800 N N . LYS A 1 106 ? -7.079 -1.996 -4.787 1.00 93.06 106 LYS A N 1
ATOM 801 C CA . LYS A 1 106 ? -6.691 -2.273 -6.179 1.00 93.06 106 LYS A CA 1
ATOM 802 C C . LYS A 1 106 ? -5.600 -1.327 -6.670 1.00 93.06 106 LYS A C 1
ATOM 804 O O . LYS A 1 106 ? -4.585 -1.781 -7.188 1.00 93.06 106 LYS A O 1
ATOM 809 N N . LEU A 1 107 ? -5.751 -0.026 -6.424 1.00 95.12 107 LEU A N 1
ATOM 810 C CA . LEU A 1 107 ? -4.761 0.979 -6.800 1.00 95.12 107 LEU A CA 1
ATOM 811 C C . LEU A 1 107 ? -3.409 0.708 -6.127 1.00 95.12 107 LEU A C 1
ATOM 813 O O . LEU A 1 107 ? -2.364 0.836 -6.759 1.00 95.12 107 LEU A O 1
ATOM 817 N N . LYS A 1 108 ? -3.400 0.273 -4.861 1.00 96.06 108 LYS A N 1
ATOM 818 C CA . LYS A 1 108 ? -2.172 -0.129 -4.159 1.00 96.06 108 LYS A CA 1
ATOM 819 C C . LYS A 1 108 ? -1.498 -1.338 -4.816 1.00 96.06 108 LYS A C 1
ATOM 821 O O . LYS A 1 108 ? -0.266 -1.396 -4.866 1.00 96.06 108 LYS A O 1
ATOM 826 N N . ASP A 1 109 ? -2.268 -2.304 -5.301 1.00 94.19 109 ASP A N 1
ATOM 827 C CA . ASP A 1 109 ? -1.735 -3.464 -6.019 1.00 94.19 109 ASP A CA 1
ATOM 828 C C . ASP A 1 109 ? -1.173 -3.084 -7.390 1.00 94.19 109 ASP A C 1
ATOM 830 O O . ASP A 1 109 ? -0.057 -3.500 -7.718 1.00 94.19 109 ASP A O 1
ATOM 834 N N . ASP A 1 110 ? -1.869 -2.220 -8.128 1.00 96.25 110 ASP A N 1
ATOM 835 C CA . ASP A 1 110 ? -1.421 -1.697 -9.419 1.00 96.25 110 ASP A CA 1
ATOM 836 C C . ASP A 1 110 ? -0.153 -0.853 -9.282 1.00 96.25 110 ASP A C 1
ATOM 838 O O . ASP A 1 110 ? 0.798 -1.041 -10.040 1.00 96.25 110 ASP A O 1
ATOM 842 N N . VAL A 1 111 ? -0.070 0.014 -8.268 1.00 97.94 111 VAL A N 1
ATOM 843 C CA . VAL A 1 111 ? 1.149 0.782 -7.968 1.00 97.94 111 VAL A CA 1
ATOM 844 C C . VAL A 1 111 ? 2.316 -0.161 -7.678 1.00 97.94 111 VAL A C 1
ATOM 846 O O . VAL A 1 111 ? 3.405 0.023 -8.222 1.00 97.94 111 VAL A O 1
ATOM 849 N N . ARG A 1 112 ? 2.101 -1.220 -6.886 1.00 97.50 112 ARG A N 1
ATOM 850 C CA . ARG A 1 112 ? 3.138 -2.236 -6.637 1.00 97.50 112 ARG A CA 1
ATOM 851 C C . ARG A 1 112 ? 3.519 -2.992 -7.908 1.00 97.50 112 ARG A C 1
ATOM 853 O O . ARG A 1 112 ? 4.692 -3.301 -8.108 1.00 97.50 112 ARG A O 1
ATOM 860 N N . ALA A 1 113 ? 2.561 -3.326 -8.769 1.00 97.94 113 ALA A N 1
ATOM 861 C CA . ALA A 1 113 ? 2.831 -3.966 -10.054 1.00 97.94 113 ALA A CA 1
ATOM 862 C C . ALA A 1 113 ? 3.659 -3.058 -10.970 1.00 97.94 113 ALA A C 1
ATOM 864 O O . ALA A 1 113 ? 4.678 -3.500 -11.505 1.00 97.94 113 ALA A O 1
ATOM 865 N N . LEU A 1 114 ? 3.284 -1.785 -11.072 1.00 98.31 114 LEU A N 1
ATOM 866 C CA . LEU A 1 114 ? 3.978 -0.791 -11.877 1.00 98.31 114 LEU A CA 1
ATOM 867 C C . LEU A 1 114 ? 5.402 -0.552 -11.371 1.00 98.31 114 LEU A C 1
ATOM 869 O O . LEU A 1 114 ? 6.330 -0.559 -12.172 1.00 98.31 114 LEU A O 1
ATOM 873 N N . GLN A 1 115 ? 5.608 -0.447 -10.056 1.00 98.38 115 GLN A N 1
ATOM 874 C CA . GLN A 1 115 ? 6.946 -0.342 -9.459 1.00 98.38 115 GLN A CA 1
ATOM 875 C C . GLN A 1 115 ? 7.857 -1.506 -9.869 1.00 98.38 115 GLN A C 1
ATOM 877 O O . GLN A 1 115 ? 9.009 -1.286 -10.239 1.00 98.38 115 GLN A O 1
ATOM 882 N N . ARG A 1 116 ? 7.344 -2.745 -9.883 1.00 98.50 116 ARG A N 1
ATOM 883 C CA . ARG A 1 116 ? 8.119 -3.907 -10.359 1.00 98.50 116 ARG A CA 1
ATOM 884 C C . ARG A 1 116 ? 8.463 -3.803 -11.844 1.00 98.50 116 ARG A C 1
ATOM 886 O O . ARG A 1 116 ? 9.542 -4.230 -12.246 1.00 98.50 116 ARG A O 1
ATOM 893 N N . VAL A 1 117 ? 7.557 -3.278 -12.669 1.00 98.50 117 VAL A N 1
ATOM 894 C CA . VAL A 1 117 ? 7.813 -3.066 -14.103 1.00 98.50 117 VAL A CA 1
ATOM 895 C C . VAL A 1 117 ? 8.875 -1.989 -14.308 1.00 98.50 117 VAL A C 1
ATOM 897 O O . VAL A 1 117 ? 9.819 -2.220 -15.058 1.00 98.50 117 VAL A O 1
ATOM 900 N N . VAL A 1 118 ? 8.772 -0.862 -13.603 1.00 98.50 118 VAL A N 1
ATOM 901 C CA . VAL A 1 118 ? 9.768 0.220 -13.639 1.00 98.50 118 VAL A CA 1
ATOM 902 C C . VAL A 1 118 ? 11.146 -0.314 -13.259 1.00 98.50 118 VAL A C 1
ATOM 904 O O . VAL A 1 118 ? 12.091 -0.144 -14.020 1.00 98.50 118 VAL A O 1
ATOM 907 N N . GLN A 1 119 ? 11.247 -1.071 -12.167 1.00 98.44 119 GLN A N 1
ATOM 908 C CA . GLN A 1 119 ? 12.516 -1.650 -11.729 1.00 98.44 119 GLN A CA 1
ATOM 909 C C . GLN A 1 119 ? 13.139 -2.589 -12.778 1.00 98.44 119 GLN A C 1
ATOM 911 O O . GLN A 1 119 ? 14.357 -2.594 -12.968 1.00 98.44 119 GLN A O 1
ATOM 916 N N . LYS A 1 120 ? 12.317 -3.367 -13.497 1.00 98.25 120 LYS A N 1
ATOM 917 C CA . LYS A 1 120 ? 12.782 -4.208 -14.614 1.00 98.25 120 LYS A CA 1
ATOM 918 C C . LYS A 1 120 ? 13.274 -3.372 -15.795 1.00 98.25 120 LYS A C 1
ATOM 920 O O . LYS A 1 120 ? 14.311 -3.698 -16.364 1.00 98.25 120 LYS A O 1
ATOM 925 N N . LEU A 1 121 ? 12.556 -2.308 -16.155 1.00 98.44 121 LEU A N 1
ATOM 926 C CA . LEU A 1 121 ? 12.948 -1.406 -17.241 1.00 98.44 121 LEU A CA 1
ATOM 927 C C . LEU A 1 121 ? 14.254 -0.671 -16.921 1.00 98.44 121 LEU A C 1
ATOM 929 O O . LEU A 1 121 ? 15.135 -0.601 -17.769 1.00 98.44 121 LEU A O 1
ATOM 933 N N . GLU A 1 122 ? 14.420 -0.191 -15.692 1.00 98.31 122 GLU A N 1
ATOM 934 C CA . GLU A 1 122 ? 15.668 0.420 -15.224 1.00 98.31 122 GLU A CA 1
ATOM 935 C C . GLU A 1 122 ? 16.838 -0.573 -15.210 1.00 98.31 122 GLU A C 1
ATOM 937 O O . GLU A 1 122 ? 17.983 -0.194 -15.462 1.00 98.31 122 GLU A O 1
ATOM 942 N N . GLY A 1 123 ? 16.573 -1.849 -14.907 1.00 98.25 123 GLY A N 1
ATOM 943 C CA . GLY A 1 123 ? 17.551 -2.931 -15.034 1.00 98.25 123 GLY A CA 1
ATOM 944 C C . GLY A 1 123 ? 17.991 -3.130 -16.484 1.00 98.25 123 GLY A C 1
ATOM 945 O O . GLY A 1 123 ? 19.173 -2.999 -16.790 1.00 98.25 123 GLY A O 1
ATOM 946 N N . ALA A 1 124 ? 17.030 -3.336 -17.387 1.00 98.00 124 ALA A N 1
ATOM 947 C CA . ALA A 1 124 ? 17.291 -3.508 -18.815 1.00 98.00 124 ALA A CA 1
ATOM 948 C C . ALA A 1 124 ? 18.004 -2.293 -19.435 1.00 98.00 124 ALA A C 1
ATOM 950 O O . ALA A 1 124 ? 18.886 -2.448 -20.278 1.00 98.00 124 ALA A O 1
ATOM 951 N N . LEU A 1 125 ? 17.670 -1.076 -18.994 1.00 98.19 125 LEU A N 1
ATOM 952 C CA . LEU A 1 125 ? 18.336 0.146 -19.437 1.00 98.19 125 LEU A CA 1
ATOM 953 C C . LEU A 1 125 ? 19.809 0.176 -19.005 1.00 98.19 125 LEU A C 1
ATOM 955 O O . LEU A 1 125 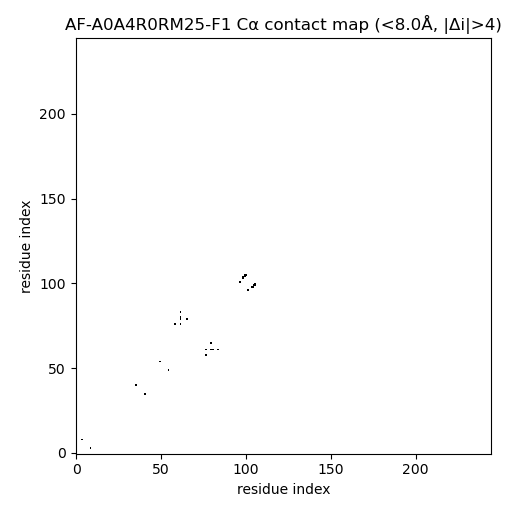? 20.682 0.485 -19.816 1.00 98.19 125 LEU A O 1
ATOM 959 N N . ARG A 1 126 ? 20.105 -0.187 -17.750 1.00 98.38 126 ARG A N 1
ATOM 960 C CA . ARG A 1 126 ? 21.488 -0.292 -17.256 1.00 98.38 126 ARG A CA 1
ATOM 961 C C . ARG A 1 126 ? 22.284 -1.349 -18.015 1.00 98.38 126 ARG A C 1
ATOM 963 O O . ARG A 1 126 ? 23.412 -1.079 -18.416 1.00 98.38 126 ARG A O 1
ATOM 970 N N . GLU A 1 127 ? 21.692 -2.513 -18.255 1.00 98.00 127 GLU A N 1
ATOM 971 C CA . GLU A 1 127 ? 22.311 -3.575 -19.055 1.00 98.00 127 GLU A CA 1
ATOM 972 C C . GLU A 1 127 ? 22.584 -3.107 -20.490 1.00 98.00 127 GLU A C 1
ATOM 974 O O . GLU A 1 127 ? 23.689 -3.290 -20.997 1.00 98.00 127 GLU A O 1
ATOM 979 N N . SER A 1 128 ? 21.631 -2.418 -21.123 1.00 98.19 128 SER A N 1
ATOM 980 C CA . SER A 1 128 ? 21.825 -1.842 -22.456 1.00 98.19 128 SER A CA 1
ATOM 981 C C . SER A 1 128 ? 22.983 -0.843 -22.481 1.00 98.19 128 SER A C 1
ATOM 983 O O . SER 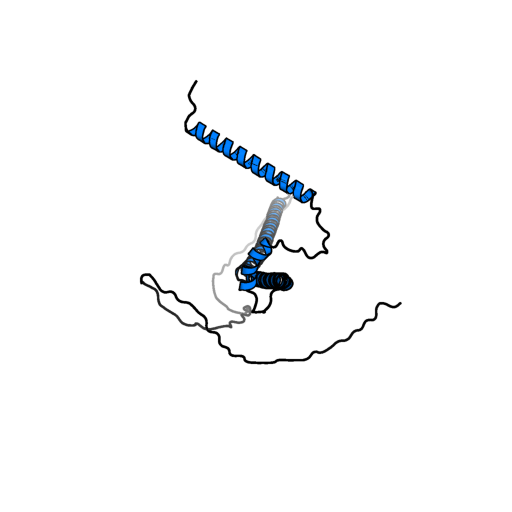A 1 128 ? 23.799 -0.879 -23.401 1.00 98.19 128 SER A O 1
ATOM 985 N N . HIS A 1 129 ? 23.091 0.037 -21.481 1.00 98.44 129 HIS A N 1
ATOM 986 C CA . HIS A 1 129 ? 24.216 0.969 -21.372 1.00 98.44 129 HIS A CA 1
ATOM 987 C C . HIS A 1 129 ? 25.553 0.251 -21.169 1.00 98.44 129 HIS A C 1
ATOM 989 O O . HIS A 1 129 ? 26.557 0.655 -21.761 1.00 98.44 129 HIS A O 1
ATOM 995 N N . GLN A 1 130 ? 25.570 -0.834 -20.393 1.00 98.38 130 GLN A N 1
ATOM 996 C CA . GLN A 1 130 ? 26.759 -1.662 -20.220 1.00 98.38 130 GLN A CA 1
ATOM 997 C C . GLN A 1 130 ? 27.197 -2.294 -21.549 1.00 98.38 130 GLN A C 1
ATOM 999 O O . GLN A 1 130 ? 28.378 -2.242 -21.892 1.00 98.38 130 GLN A O 1
ATOM 1004 N N . VAL A 1 131 ? 26.253 -2.839 -22.3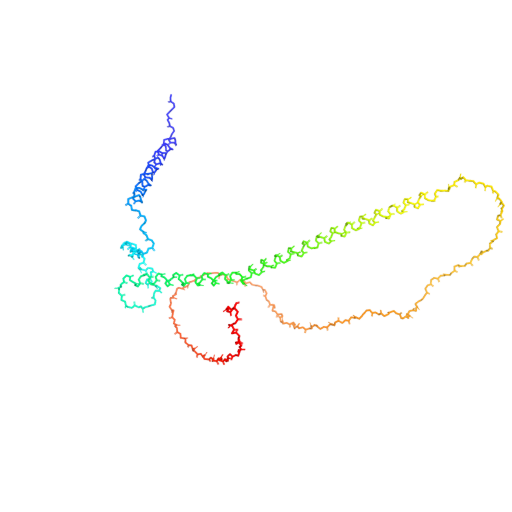24 1.00 98.50 131 VAL A N 1
ATOM 1005 C CA . VAL A 1 131 ? 26.529 -3.434 -23.642 1.00 98.50 131 VAL A CA 1
ATOM 1006 C C . VAL A 1 131 ? 27.062 -2.388 -24.618 1.00 98.50 131 VAL A C 1
ATOM 1008 O O . VAL A 1 131 ? 28.076 -2.632 -25.267 1.00 98.50 131 VAL A O 1
ATOM 1011 N N . ILE A 1 132 ? 26.437 -1.206 -24.684 1.00 98.19 132 ILE A N 1
ATOM 1012 C CA . ILE A 1 132 ? 26.912 -0.093 -25.521 1.00 98.19 132 ILE A CA 1
ATOM 1013 C C . ILE A 1 132 ? 28.345 0.287 -25.139 1.00 98.19 132 ILE A C 1
ATOM 1015 O O . ILE A 1 132 ? 29.193 0.422 -26.011 1.00 98.19 132 ILE A O 1
ATOM 1019 N N . THR A 1 133 ? 28.635 0.416 -23.845 1.00 98.38 133 THR A N 1
ATOM 1020 C CA . THR A 1 133 ? 29.979 0.774 -23.365 1.00 98.38 133 THR A CA 1
ATOM 1021 C C . THR A 1 133 ? 31.014 -0.294 -23.728 1.00 98.38 133 THR A C 1
ATOM 1023 O O . THR A 1 133 ? 32.103 0.044 -24.190 1.00 98.38 133 THR A O 1
ATOM 1026 N N . SER A 1 134 ? 30.673 -1.580 -23.580 1.00 98.12 134 SER A N 1
ATOM 1027 C CA . SER A 1 134 ? 31.552 -2.690 -23.975 1.00 98.12 134 SER A CA 1
ATOM 1028 C C . SER A 1 134 ? 31.846 -2.672 -25.475 1.00 98.12 134 SER A C 1
ATOM 1030 O O . SER A 1 134 ? 33.009 -2.703 -25.870 1.00 98.12 134 SER A O 1
ATOM 1032 N N . LEU A 1 135 ? 30.805 -2.558 -26.307 1.00 97.94 135 LEU A N 1
ATOM 1033 C CA . LEU A 1 135 ? 30.934 -2.526 -27.765 1.00 97.94 135 LEU A CA 1
ATOM 1034 C C . LEU A 1 135 ? 31.719 -1.303 -28.247 1.00 97.94 135 LEU A C 1
ATOM 1036 O O . LEU A 1 135 ? 32.578 -1.435 -29.114 1.00 97.94 135 LEU A O 1
ATOM 1040 N N . SER A 1 136 ? 31.476 -0.125 -27.667 1.00 97.69 136 SER A N 1
ATOM 1041 C CA . SER A 1 136 ? 32.259 1.080 -27.961 1.00 97.69 136 SER A CA 1
ATOM 1042 C C . SER A 1 136 ? 33.737 0.876 -27.625 1.00 97.69 136 SER A C 1
ATOM 1044 O O . SER A 1 136 ? 34.597 1.159 -28.455 1.00 97.69 136 SER A O 1
ATOM 1046 N N . GLY A 1 137 ? 34.042 0.293 -26.460 1.00 98.00 137 GLY A N 1
ATOM 1047 C CA . GLY A 1 137 ? 35.417 -0.038 -26.088 1.00 98.00 137 GLY A CA 1
ATOM 1048 C C . GLY A 1 137 ? 36.063 -1.081 -27.010 1.00 98.00 137 GLY A C 1
ATOM 1049 O O . GLY A 1 137 ? 37.260 -1.010 -27.283 1.00 98.00 137 GLY A O 1
ATOM 1050 N N . GLU A 1 138 ? 35.304 -2.053 -27.517 1.00 97.19 138 GLU A N 1
ATOM 1051 C CA . GLU A 1 138 ? 35.785 -3.019 -28.515 1.00 97.19 138 GLU A CA 1
ATOM 1052 C C . GLU A 1 138 ? 36.062 -2.365 -29.876 1.00 97.19 138 GLU A C 1
ATOM 1054 O O . GLU A 1 138 ? 37.090 -2.654 -30.493 1.00 97.19 138 GLU A O 1
ATOM 1059 N N . LEU A 1 139 ? 35.204 -1.443 -30.320 1.00 97.75 139 LEU A N 1
ATOM 1060 C CA . LEU A 1 139 ? 35.411 -0.672 -31.548 1.00 97.75 139 LEU A CA 1
ATOM 1061 C C . LEU A 1 139 ? 36.658 0.212 -31.459 1.00 97.75 139 LEU A C 1
ATOM 1063 O O . LEU A 1 139 ? 37.470 0.208 -32.385 1.00 97.75 139 LEU A O 1
ATOM 1067 N N . GLU A 1 140 ? 36.855 0.911 -30.341 1.00 97.12 140 GLU A N 1
ATOM 1068 C CA . GLU A 1 140 ? 38.056 1.718 -30.091 1.00 97.12 140 GLU A CA 1
ATOM 1069 C C . GLU A 1 140 ? 39.327 0.859 -30.118 1.00 97.12 140 GLU A C 1
ATOM 1071 O O . GLU A 1 140 ? 40.309 1.214 -30.774 1.00 97.12 140 GLU A O 1
ATOM 1076 N N . LYS A 1 141 ? 39.301 -0.320 -29.478 1.00 96.88 141 LYS A N 1
ATOM 1077 C CA . LYS A 1 141 ? 40.410 -1.287 -29.529 1.00 96.88 141 LYS A CA 1
ATOM 1078 C C . LYS A 1 141 ? 40.674 -1.773 -30.951 1.00 96.88 141 LYS A C 1
ATOM 1080 O O . LYS A 1 141 ? 41.832 -1.830 -31.359 1.00 96.88 141 LYS A O 1
ATOM 1085 N N . SER A 1 142 ? 39.629 -2.097 -31.714 1.00 96.06 142 SER A N 1
ATOM 1086 C CA . SER A 1 142 ? 39.756 -2.517 -33.114 1.00 96.06 142 SER A CA 1
ATOM 1087 C C . SER A 1 142 ? 40.360 -1.407 -33.975 1.00 96.06 142 SER A C 1
ATOM 1089 O O . SER A 1 142 ? 41.240 -1.668 -34.794 1.00 96.06 142 SER A O 1
ATOM 1091 N N . GLN A 1 143 ? 39.928 -0.160 -33.787 1.00 96.31 143 GLN A N 1
ATOM 1092 C CA . GLN A 1 143 ? 40.465 0.990 -34.508 1.00 96.31 143 GLN A CA 1
ATOM 1093 C C . GLN A 1 143 ? 41.940 1.223 -34.165 1.00 96.31 143 GLN A C 1
ATOM 1095 O O . GLN A 1 143 ? 42.761 1.390 -35.068 1.00 96.31 143 GLN A O 1
ATOM 1100 N N . ALA A 1 144 ? 42.292 1.185 -32.877 1.00 94.31 144 ALA A N 1
ATOM 1101 C CA . ALA A 1 144 ? 43.673 1.296 -32.426 1.00 94.31 144 ALA A CA 1
ATOM 1102 C C . ALA A 1 144 ? 44.543 0.171 -33.008 1.00 94.31 144 ALA A C 1
ATOM 1104 O O . ALA A 1 144 ? 45.618 0.448 -33.539 1.00 94.31 144 ALA A O 1
ATOM 1105 N N . ALA A 1 145 ? 44.054 -1.074 -33.000 1.00 93.81 145 ALA A N 1
ATOM 1106 C CA . ALA A 1 145 ? 44.747 -2.221 -33.578 1.00 93.81 145 ALA A CA 1
ATOM 1107 C C . ALA A 1 145 ? 45.020 -2.028 -35.079 1.00 93.81 145 ALA A C 1
ATOM 1109 O O . ALA A 1 145 ? 46.159 -2.194 -35.518 1.00 93.81 145 ALA A O 1
ATOM 1110 N N . ILE A 1 146 ? 44.021 -1.595 -35.858 1.00 93.31 146 ILE A N 1
ATOM 1111 C CA . ILE A 1 146 ? 44.179 -1.302 -37.293 1.00 93.31 146 ILE A CA 1
ATOM 1112 C C . ILE A 1 146 ? 45.226 -0.204 -37.515 1.00 93.31 146 ILE A C 1
ATOM 1114 O O . ILE A 1 146 ? 46.109 -0.366 -38.355 1.00 93.31 146 ILE A O 1
ATOM 1118 N N . LEU A 1 147 ? 45.175 0.889 -36.747 1.00 92.25 147 LEU A N 1
ATOM 1119 C CA . LEU A 1 147 ? 46.149 1.981 -36.855 1.00 92.25 147 LEU A CA 1
ATOM 1120 C C . LEU A 1 147 ? 47.571 1.529 -36.497 1.00 92.25 147 LEU A C 1
ATOM 1122 O O . LEU A 1 147 ? 48.524 1.936 -37.161 1.00 92.25 147 LEU A O 1
ATOM 1126 N N . THR A 1 148 ? 47.729 0.667 -35.489 1.00 90.31 148 THR A N 1
ATOM 1127 C CA . THR A 1 148 ? 49.038 0.096 -35.140 1.00 90.31 148 THR A CA 1
ATOM 1128 C C . THR A 1 148 ? 49.556 -0.882 -36.195 1.00 90.31 148 THR A C 1
ATOM 1130 O O . THR A 1 148 ? 50.743 -0.845 -36.508 1.00 90.31 148 THR A O 1
ATOM 1133 N N . ASN A 1 149 ? 48.683 -1.705 -36.787 1.00 84.00 149 ASN A N 1
ATOM 1134 C CA . ASN A 1 149 ? 49.055 -2.707 -37.788 1.00 84.00 149 ASN A CA 1
ATOM 1135 C C . ASN A 1 149 ? 49.325 -2.093 -39.176 1.00 84.00 149 ASN A C 1
ATOM 1137 O O . ASN A 1 149 ? 50.060 -2.667 -39.971 1.00 84.00 149 ASN A O 1
ATOM 1141 N N . ASN A 1 150 ? 48.777 -0.905 -39.456 1.00 72.06 150 ASN A N 1
ATOM 1142 C CA . ASN A 1 150 ? 49.050 -0.135 -40.674 1.00 72.06 150 ASN A CA 1
ATOM 1143 C C . ASN A 1 150 ? 50.334 0.707 -40.613 1.00 72.06 150 ASN A C 1
ATOM 1145 O O . ASN A 1 150 ? 50.631 1.423 -41.573 1.00 72.06 150 ASN A O 1
ATOM 1149 N N . ARG A 1 151 ? 51.130 0.644 -39.535 1.00 61.16 151 ARG A N 1
ATOM 1150 C CA . ARG A 1 151 ? 52.505 1.153 -39.610 1.00 61.16 151 ARG A CA 1
ATOM 1151 C C . ARG A 1 151 ? 53.290 0.233 -40.550 1.00 61.16 151 ARG A C 1
ATOM 1153 O O . ARG A 1 151 ? 53.419 -0.947 -40.229 1.00 61.16 151 ARG A O 1
ATOM 1160 N N . PRO A 1 152 ? 53.822 0.729 -41.686 1.00 60.34 152 PRO A N 1
ATOM 1161 C CA . PRO A 1 152 ? 54.660 -0.093 -42.538 1.00 60.34 152 PRO A CA 1
ATOM 1162 C C . PRO A 1 152 ? 55.838 -0.551 -41.690 1.00 60.34 152 PRO A C 1
ATOM 1164 O O . PRO A 1 152 ? 56.588 0.268 -41.151 1.00 60.34 152 PRO A O 1
ATOM 1167 N N . ASN A 1 153 ? 55.947 -1.865 -41.529 1.00 56.25 153 ASN A N 1
ATOM 1168 C CA . ASN A 1 153 ? 57.077 -2.510 -40.896 1.00 56.25 153 ASN A CA 1
ATOM 1169 C C . ASN A 1 153 ? 58.274 -2.270 -41.823 1.00 56.25 153 ASN A C 1
ATOM 1171 O O . ASN A 1 153 ? 58.555 -3.042 -42.735 1.00 56.25 153 ASN A O 1
ATOM 1175 N N . ASN A 1 154 ? 58.892 -1.099 -41.678 1.00 56.19 154 ASN A N 1
ATOM 1176 C CA . ASN A 1 154 ? 59.912 -0.583 -42.574 1.00 56.19 154 ASN A CA 1
ATOM 1177 C C . ASN A 1 154 ? 61.265 -1.185 -42.193 1.00 56.19 154 ASN A C 1
ATOM 1179 O O . ASN A 1 154 ? 62.197 -0.472 -41.846 1.00 56.19 154 ASN A O 1
ATOM 1183 N N . PHE A 1 155 ? 61.347 -2.512 -42.213 1.00 58.94 155 PHE A N 1
ATOM 1184 C C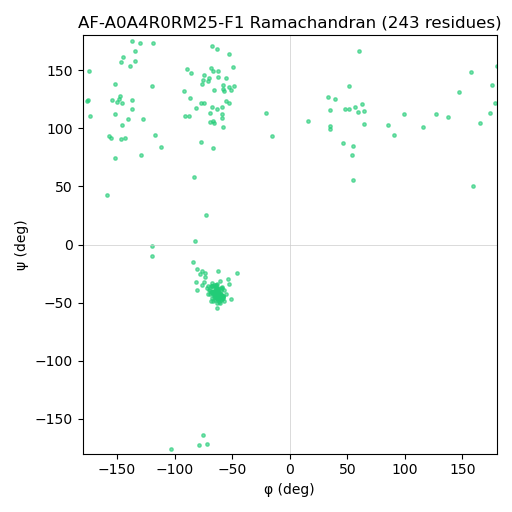A . PHE A 1 155 ? 62.591 -3.255 -42.110 1.00 58.94 155 PHE A CA 1
ATOM 1185 C C . PHE A 1 155 ? 62.508 -4.476 -43.019 1.00 58.94 155 PHE A C 1
ATOM 1187 O O . PHE A 1 155 ? 62.029 -5.536 -42.633 1.00 58.94 155 PHE A O 1
ATOM 1194 N N . HIS A 1 156 ? 62.979 -4.249 -44.247 1.00 52.12 156 HIS A N 1
ATOM 1195 C CA . HIS A 1 156 ? 63.847 -5.111 -45.050 1.00 52.12 156 HIS A CA 1
ATOM 1196 C C . HIS A 1 156 ? 63.433 -5.204 -46.526 1.00 52.12 156 HIS A C 1
ATOM 1198 O O . HIS A 1 156 ? 62.515 -5.911 -46.913 1.00 52.12 156 HIS A O 1
ATOM 1204 N N . ASN A 1 157 ? 64.299 -4.575 -47.327 1.00 49.03 157 ASN A N 1
ATOM 1205 C CA . ASN A 1 157 ? 64.960 -5.193 -48.473 1.00 49.03 157 ASN A CA 1
ATOM 1206 C C . ASN A 1 157 ? 64.264 -5.092 -49.844 1.00 49.03 157 ASN A C 1
ATOM 1208 O O . ASN A 1 157 ? 63.448 -5.916 -50.221 1.00 49.03 157 ASN A O 1
ATOM 1212 N N . SER A 1 158 ? 64.699 -4.056 -50.569 1.00 58.19 158 SER A N 1
ATOM 1213 C CA . SER A 1 158 ? 65.237 -4.068 -51.937 1.00 58.19 158 SER A CA 1
ATOM 1214 C C . SER A 1 158 ? 64.477 -4.757 -53.092 1.00 58.19 158 SER A C 1
ATOM 1216 O O . SER A 1 158 ? 64.098 -5.917 -53.035 1.00 58.19 158 SER A O 1
ATOM 1218 N N . HIS A 1 159 ? 64.470 -4.022 -54.215 1.00 51.25 159 HIS A N 1
ATOM 1219 C CA . HIS A 1 159 ? 64.267 -4.429 -55.616 1.00 51.25 159 HIS A CA 1
ATOM 1220 C C . HIS A 1 159 ? 62.875 -4.238 -56.255 1.00 51.25 159 HIS A C 1
ATOM 1222 O O . HIS A 1 159 ? 61.944 -5.002 -56.045 1.00 51.25 159 HIS A O 1
ATOM 1228 N N . SER A 1 160 ? 62.867 -3.309 -57.226 1.00 44.84 160 SER A N 1
ATOM 1229 C CA . SER A 1 160 ? 62.489 -3.559 -58.632 1.00 44.84 160 SER A CA 1
ATOM 1230 C C . SER A 1 160 ? 61.245 -2.840 -59.186 1.00 44.84 160 SER A C 1
ATOM 1232 O O . SER A 1 160 ? 60.111 -3.255 -58.997 1.00 44.84 160 SER A O 1
ATOM 1234 N N . HIS A 1 161 ? 61.551 -1.779 -59.941 1.00 54.69 161 HIS A N 1
ATOM 1235 C CA . HIS A 1 161 ? 61.048 -1.397 -61.270 1.00 54.69 161 HIS A CA 1
ATOM 1236 C C . HIS A 1 161 ? 59.544 -1.193 -61.579 1.00 54.69 161 HIS A C 1
ATOM 1238 O O . HIS A 1 161 ? 58.752 -2.121 -61.649 1.00 54.69 161 HIS A O 1
ATOM 1244 N N . ASN A 1 162 ? 59.267 0.065 -61.961 1.00 49.28 162 ASN A N 1
ATOM 1245 C CA . ASN A 1 162 ? 58.466 0.561 -63.095 1.00 49.28 162 ASN A CA 1
ATOM 1246 C C . ASN A 1 162 ? 57.031 0.041 -63.342 1.00 49.28 162 ASN A C 1
ATOM 1248 O O . ASN A 1 162 ? 56.798 -1.081 -63.773 1.00 49.28 162 ASN A O 1
ATOM 1252 N N . ALA A 1 163 ? 56.083 0.980 -63.241 1.00 47.28 163 ALA A N 1
ATOM 1253 C CA . ALA A 1 163 ? 54.742 0.961 -63.848 1.00 47.28 163 ALA A CA 1
ATOM 1254 C C . ALA A 1 163 ? 54.801 1.345 -65.361 1.00 47.28 163 ALA A C 1
ATOM 1256 O O . ALA A 1 163 ? 55.914 1.589 -65.838 1.00 47.28 163 ALA A O 1
ATOM 1257 N N . PRO A 1 164 ? 53.691 1.556 -66.125 1.00 59.72 164 PRO A N 1
ATOM 1258 C CA . PRO A 1 164 ? 52.250 1.320 -65.886 1.00 59.72 164 PRO A CA 1
ATOM 1259 C C . PRO A 1 164 ? 51.492 0.688 -67.097 1.00 59.72 164 PRO A C 1
ATOM 1261 O O . PRO A 1 164 ? 52.018 0.586 -68.202 1.00 59.72 164 PRO A O 1
ATOM 1264 N N . SER A 1 165 ? 50.205 0.343 -66.947 1.00 46.88 165 SER A N 1
ATOM 1265 C CA . SER A 1 165 ? 49.251 0.188 -68.072 1.00 46.88 165 SER A CA 1
ATOM 1266 C C . SER A 1 165 ? 47.805 0.426 -67.601 1.00 46.88 165 SER A C 1
ATOM 1268 O O . SER A 1 165 ? 47.365 -0.191 -66.636 1.00 46.88 165 SER A O 1
ATOM 1270 N N . GLY A 1 166 ? 47.092 1.361 -68.251 1.00 47.97 166 GLY A N 1
ATOM 1271 C CA . GLY A 1 166 ? 45.654 1.656 -68.048 1.00 47.97 166 GLY A CA 1
ATOM 1272 C C . GLY A 1 166 ? 44.723 0.593 -68.677 1.00 47.97 166 GLY A C 1
ATOM 1273 O O . GLY A 1 166 ? 45.248 -0.457 -69.042 1.00 47.97 166 GLY A O 1
ATOM 1274 N N . PRO A 1 167 ? 43.393 0.817 -68.887 1.00 55.62 167 PRO A N 1
ATOM 1275 C CA . PRO A 1 167 ? 42.745 2.111 -69.172 1.00 55.62 167 PRO A CA 1
ATOM 1276 C C . PRO A 1 167 ? 41.315 2.365 -68.584 1.00 55.62 167 PRO A C 1
ATOM 1278 O O . PRO A 1 167 ? 40.559 1.464 -68.254 1.00 55.62 167 PRO A O 1
ATOM 1281 N N . ARG A 1 168 ? 40.949 3.657 -68.535 1.00 45.41 168 ARG A N 1
ATOM 1282 C CA . ARG A 1 168 ? 39.721 4.315 -69.064 1.00 45.41 168 ARG A CA 1
ATOM 1283 C C . ARG A 1 168 ? 38.298 3.737 -68.806 1.00 45.41 168 ARG A C 1
ATOM 1285 O O . ARG A 1 168 ? 37.882 2.793 -69.454 1.00 45.41 168 ARG A O 1
ATOM 1292 N N . SER A 1 169 ? 37.509 4.557 -68.087 1.00 47.50 169 SER A N 1
ATOM 1293 C CA . SER A 1 169 ? 36.087 4.948 -68.297 1.00 47.50 169 SER A CA 1
ATOM 1294 C C . SER A 1 169 ? 34.967 3.894 -68.246 1.00 47.50 169 SER A C 1
ATOM 1296 O O . SER A 1 169 ? 34.868 3.060 -69.138 1.00 47.50 169 SER A O 1
ATOM 1298 N N . GLN A 1 170 ? 34.006 4.072 -67.326 1.00 49.59 170 GLN A N 1
ATOM 1299 C CA . GLN A 1 170 ? 32.636 4.534 -67.644 1.00 49.59 170 GLN A CA 1
ATOM 1300 C C . GLN A 1 170 ? 31.752 4.598 -66.378 1.00 49.59 170 GLN A C 1
ATOM 1302 O O . GLN A 1 170 ? 31.528 3.596 -65.706 1.00 49.59 170 GLN A O 1
ATOM 1307 N N . GLN A 1 171 ? 31.217 5.787 -66.083 1.00 56.50 171 GLN A N 1
ATOM 1308 C CA . GLN A 1 171 ? 29.945 5.944 -65.364 1.00 56.50 171 GLN A CA 1
ATOM 1309 C C . GLN A 1 171 ? 28.799 5.450 -66.259 1.00 56.50 171 GLN A C 1
ATOM 1311 O O . GLN A 1 171 ? 28.863 5.631 -67.477 1.00 56.50 171 GLN A O 1
ATOM 1316 N N . PRO A 1 172 ? 27.696 4.977 -65.657 1.00 55.78 172 PRO A N 1
ATOM 1317 C CA . PRO A 1 172 ? 26.436 5.629 -65.986 1.00 55.78 172 PRO A CA 1
ATOM 1318 C C . PRO A 1 172 ? 25.551 5.953 -64.775 1.00 55.78 172 PRO A C 1
ATOM 1320 O O . PRO A 1 172 ? 25.650 5.412 -63.677 1.00 55.78 172 PRO A O 1
ATOM 1323 N N . SER A 1 173 ? 24.697 6.919 -65.068 1.00 48.84 173 SER A N 1
ATOM 1324 C CA . SER A 1 173 ? 23.642 7.584 -64.324 1.00 48.84 173 SER A CA 1
ATOM 1325 C C . SER A 1 173 ? 22.473 6.701 -63.863 1.00 48.84 173 SER A C 1
ATOM 1327 O O . SER A 1 173 ? 22.058 5.784 -64.559 1.00 48.84 173 SER A O 1
ATOM 1329 N N . SER A 1 174 ? 21.907 7.100 -62.722 1.00 48.84 174 SER A N 1
ATOM 1330 C CA . SER A 1 174 ? 20.481 7.362 -62.446 1.00 48.84 174 SER A CA 1
ATOM 1331 C C . SER A 1 174 ? 19.371 6.466 -63.028 1.00 48.84 174 SER A C 1
ATOM 1333 O O . SER A 1 174 ? 19.141 6.448 -64.228 1.00 48.84 174 SER A O 1
ATOM 1335 N N . GLN A 1 175 ? 18.543 5.969 -62.094 1.00 48.12 175 GLN A N 1
ATOM 1336 C CA . GLN A 1 175 ? 17.078 5.793 -62.162 1.00 48.12 175 GLN A CA 1
ATOM 1337 C C . GLN A 1 175 ? 16.502 4.801 -63.192 1.00 48.12 175 GLN A C 1
ATOM 1339 O O . GLN A 1 175 ? 16.463 5.081 -64.379 1.00 48.12 175 GLN A O 1
ATOM 1344 N N . HIS A 1 176 ? 15.878 3.717 -62.709 1.00 39.84 176 HIS A N 1
ATOM 1345 C CA . HIS A 1 176 ? 14.424 3.512 -62.830 1.00 39.84 176 HIS A CA 1
ATOM 1346 C C . HIS A 1 176 ? 13.938 2.257 -62.079 1.00 39.84 176 HIS A C 1
ATOM 1348 O O . HIS A 1 176 ? 14.645 1.268 -61.916 1.00 39.84 176 HIS A O 1
ATOM 1354 N N . ASN A 1 177 ? 12.694 2.363 -61.612 1.00 46.44 177 ASN A N 1
ATOM 1355 C CA . ASN A 1 177 ? 11.880 1.366 -60.925 1.00 46.44 177 ASN A CA 1
ATOM 1356 C C . ASN A 1 177 ? 11.786 0.001 -61.630 1.00 46.44 177 ASN A C 1
ATOM 1358 O O . ASN A 1 177 ? 11.383 -0.066 -62.787 1.00 46.44 177 ASN A O 1
ATOM 1362 N N . ALA A 1 178 ? 11.970 -1.072 -60.859 1.00 44.06 178 ALA A N 1
ATOM 1363 C CA . ALA A 1 178 ? 11.312 -2.369 -61.042 1.00 44.06 178 ALA A CA 1
ATOM 1364 C C . ALA A 1 178 ? 11.286 -3.071 -59.669 1.00 44.06 178 ALA A C 1
ATOM 1366 O O . ALA A 1 178 ? 12.294 -3.566 -59.180 1.00 44.06 178 ALA A O 1
ATOM 1367 N N . ALA A 1 179 ? 10.221 -2.896 -58.885 1.00 49.09 179 ALA A N 1
ATOM 1368 C CA . ALA A 1 179 ? 9.230 -3.946 -58.644 1.00 49.09 179 ALA A CA 1
ATOM 1369 C C . ALA A 1 179 ? 9.713 -5.352 -59.034 1.00 49.09 179 ALA A C 1
ATOM 1371 O O . ALA A 1 179 ? 9.753 -5.644 -60.220 1.00 49.09 179 ALA A O 1
ATOM 1372 N N . LEU A 1 180 ? 10.028 -6.197 -58.042 1.00 48.78 180 LEU A N 1
ATOM 1373 C CA . LEU A 1 180 ? 9.727 -7.636 -57.999 1.00 48.78 180 LEU A CA 1
ATOM 1374 C C . LEU A 1 180 ? 10.156 -8.221 -56.634 1.00 48.78 180 LEU A C 1
ATOM 1376 O O . LEU A 1 180 ? 11.304 -8.124 -56.222 1.00 48.78 180 LEU A O 1
ATOM 1380 N N . ASN A 1 181 ? 9.191 -8.846 -55.954 1.00 51.88 181 ASN A N 1
ATOM 1381 C CA . ASN A 1 181 ? 9.338 -9.870 -54.913 1.00 51.88 181 ASN A CA 1
ATOM 1382 C C . ASN A 1 181 ? 10.202 -9.593 -53.665 1.00 51.88 181 ASN A C 1
ATOM 1384 O O . ASN A 1 181 ? 11.294 -10.124 -53.498 1.00 51.88 181 ASN A O 1
ATOM 1388 N N . GLY A 1 182 ? 9.580 -8.948 -52.676 1.00 48.94 182 GLY A N 1
ATOM 1389 C CA . GLY A 1 182 ? 9.938 -9.079 -51.261 1.00 48.94 182 GLY A CA 1
ATOM 1390 C C . GLY A 1 182 ? 8.664 -9.110 -50.420 1.00 48.94 182 GLY A C 1
ATOM 1391 O O . GLY A 1 182 ? 7.951 -8.114 -50.328 1.00 48.94 182 GLY A O 1
ATOM 1392 N N . LYS A 1 183 ? 8.327 -10.281 -49.878 1.00 55.53 183 LYS A N 1
ATOM 1393 C CA . LYS A 1 183 ? 7.117 -10.562 -49.091 1.00 55.53 183 LYS A CA 1
ATOM 1394 C C . LYS A 1 183 ? 6.974 -9.559 -47.933 1.00 55.53 183 LYS A C 1
ATOM 1396 O O . LYS A 1 183 ? 7.856 -9.470 -47.086 1.00 55.53 183 LYS A O 1
ATOM 1401 N N . LYS A 1 184 ? 5.861 -8.820 -47.889 1.00 61.53 184 LYS A N 1
ATOM 1402 C CA . LYS A 1 184 ? 5.494 -7.978 -46.737 1.00 61.53 184 LYS A CA 1
ATOM 1403 C C . LYS A 1 184 ? 5.112 -8.877 -45.548 1.00 61.53 184 LYS A C 1
ATOM 1405 O O . LYS A 1 184 ? 4.500 -9.922 -45.780 1.00 61.53 184 LYS A O 1
ATOM 1410 N N . PRO A 1 185 ? 5.448 -8.498 -44.303 1.00 68.44 185 PRO A N 1
ATOM 1411 C CA . PRO A 1 185 ? 5.069 -9.268 -43.124 1.00 68.44 185 PRO A CA 1
ATOM 1412 C C . PRO A 1 185 ? 3.535 -9.326 -42.986 1.00 68.44 185 PRO A C 1
ATOM 1414 O O . PRO A 1 185 ? 2.855 -8.353 -43.326 1.00 68.44 185 PRO A O 1
ATOM 1417 N N . PRO A 1 186 ? 2.975 -10.451 -42.513 1.00 61.06 186 PRO A N 1
ATOM 1418 C CA . PRO A 1 186 ? 1.536 -10.634 -42.392 1.00 61.06 186 PRO A CA 1
ATOM 1419 C C . PRO A 1 186 ? 0.966 -9.730 -41.292 1.00 61.06 186 PRO A C 1
ATOM 1421 O O . PRO A 1 186 ? 1.233 -9.915 -40.108 1.00 61.06 186 PRO A O 1
ATOM 1424 N N . THR A 1 187 ? 0.153 -8.753 -41.685 1.00 61.91 187 THR A N 1
ATOM 1425 C CA . THR A 1 187 ? -0.725 -8.000 -40.788 1.00 61.91 187 THR A CA 1
ATOM 1426 C C . THR A 1 187 ? -2.002 -8.796 -40.530 1.00 61.91 187 THR A C 1
ATOM 1428 O O . THR A 1 187 ? -2.798 -9.030 -41.437 1.00 61.91 187 THR A O 1
ATOM 1431 N N . ALA A 1 188 ? -2.234 -9.168 -39.273 1.00 58.16 188 ALA A N 1
ATOM 1432 C CA . ALA A 1 188 ? -3.514 -9.677 -38.782 1.00 58.16 188 ALA A CA 1
ATOM 1433 C C . ALA A 1 188 ? -3.724 -9.237 -37.318 1.00 58.16 188 ALA A C 1
ATOM 1435 O O . ALA A 1 188 ? -2.733 -9.036 -36.619 1.00 58.16 188 ALA A O 1
ATOM 1436 N N . PRO A 1 189 ? -4.962 -9.164 -36.789 1.00 57.62 189 PRO A N 1
ATOM 1437 C CA . PRO A 1 189 ? -6.238 -8.840 -37.420 1.00 57.62 189 PRO A CA 1
ATOM 1438 C C . PRO A 1 189 ? -6.882 -7.584 -36.790 1.00 57.62 189 PRO A C 1
ATOM 1440 O O . PRO A 1 189 ? -6.983 -7.421 -35.576 1.00 57.62 189 PRO A O 1
ATOM 1443 N N . ARG A 1 190 ? -7.402 -6.699 -37.645 1.00 60.16 190 ARG A N 1
ATOM 1444 C CA . ARG A 1 190 ? -8.238 -5.556 -37.261 1.00 60.16 190 ARG A CA 1
ATOM 1445 C C . ARG A 1 190 ? -9.660 -6.040 -36.935 1.00 60.16 190 ARG A C 1
ATOM 1447 O O . ARG A 1 190 ? -10.522 -6.040 -37.804 1.00 60.16 190 ARG A O 1
ATOM 1454 N N . ALA A 1 191 ? -9.904 -6.423 -35.687 1.00 55.16 191 ALA A N 1
ATOM 1455 C CA . ALA A 1 191 ? -11.230 -6.583 -35.081 1.00 55.16 191 ALA A CA 1
ATOM 1456 C C . ALA A 1 191 ? -11.044 -6.312 -33.578 1.00 55.16 191 ALA A C 1
ATOM 1458 O O . ALA A 1 191 ? -10.260 -6.986 -32.934 1.00 55.16 191 ALA A O 1
ATOM 1459 N N . HIS A 1 192 ? -11.569 -5.237 -32.994 1.00 44.69 192 HIS A N 1
ATOM 1460 C CA . HIS A 1 192 ? -12.991 -5.047 -32.755 1.00 44.69 192 HIS A CA 1
ATOM 1461 C C . HIS A 1 192 ? -13.392 -3.569 -32.879 1.00 44.69 192 HIS A C 1
ATOM 1463 O O . HIS A 1 192 ? -12.932 -2.711 -32.131 1.00 44.69 192 HIS A O 1
ATOM 1469 N N . LYS A 1 193 ? -14.329 -3.287 -33.791 1.00 53.84 193 LYS A N 1
ATOM 1470 C CA . LYS A 1 193 ? -15.241 -2.148 -33.655 1.00 53.84 193 LYS A CA 1
ATOM 1471 C C . LYS A 1 193 ? -16.279 -2.515 -32.593 1.00 53.84 193 LYS A C 1
ATOM 1473 O O . LYS A 1 193 ? -16.998 -3.496 -32.771 1.00 53.84 193 LYS A O 1
ATOM 1478 N N . LYS A 1 194 ? -16.376 -1.720 -31.530 1.00 67.00 194 LYS A N 1
ATOM 1479 C CA . LYS A 1 194 ? -17.523 -1.662 -30.613 1.00 67.00 194 LYS A CA 1
ATOM 1480 C C . LYS A 1 194 ? -17.812 -0.188 -30.265 1.00 67.00 194 LYS A C 1
ATOM 1482 O O . LYS A 1 194 ? -16.946 0.654 -30.494 1.00 67.00 194 LYS A O 1
ATOM 1487 N N . PRO A 1 195 ? -19.067 0.136 -29.919 1.00 54.53 195 PRO A N 1
ATOM 1488 C CA . PRO A 1 195 ? -19.835 1.215 -30.546 1.00 54.53 195 PRO A CA 1
ATOM 1489 C C . PRO A 1 195 ? -19.590 2.592 -29.926 1.00 54.53 195 PRO A C 1
ATOM 1491 O O . PRO A 1 195 ? -19.423 2.710 -28.717 1.00 54.53 195 PRO A O 1
ATOM 1494 N N . ARG A 1 196 ? -19.668 3.644 -30.755 1.00 57.66 196 ARG A N 1
ATOM 1495 C CA . ARG A 1 196 ? -19.888 5.019 -30.287 1.00 57.66 196 ARG A CA 1
ATOM 1496 C C . ARG A 1 196 ? -21.289 5.097 -29.671 1.00 57.66 196 ARG A C 1
ATOM 1498 O O . ARG A 1 196 ? -22.270 5.101 -30.408 1.00 57.66 196 ARG A O 1
ATOM 1505 N N . LEU A 1 197 ? -21.368 5.132 -28.344 1.00 48.09 197 LEU A N 1
ATOM 1506 C CA . LEU A 1 197 ? -22.562 5.555 -27.618 1.00 48.09 197 LEU A CA 1
ATOM 1507 C C . LEU A 1 197 ? -22.491 7.077 -27.446 1.00 48.09 197 LEU A C 1
ATOM 1509 O O . LEU A 1 197 ? -21.599 7.583 -26.775 1.00 48.09 197 LEU A O 1
ATOM 1513 N N . SER A 1 198 ? -23.392 7.753 -28.161 1.00 53.62 198 SER A N 1
ATOM 1514 C CA . SER A 1 198 ? -24.046 9.025 -27.821 1.00 53.62 198 SER A CA 1
ATOM 1515 C C . SER A 1 198 ? -23.238 10.077 -27.050 1.00 53.62 198 SER A C 1
ATOM 1517 O O . SER A 1 198 ? -23.106 10.051 -25.831 1.00 53.62 198 SER A O 1
ATOM 1519 N N . GLU A 1 199 ? -22.796 11.056 -27.832 1.00 38.03 199 GLU A N 1
ATOM 1520 C CA . GLU A 1 199 ? -22.916 12.494 -27.592 1.00 38.03 199 GLU A CA 1
ATOM 1521 C C . GLU A 1 199 ? -24.027 12.873 -26.587 1.00 38.03 199 GLU A C 1
ATOM 1523 O O . GLU A 1 199 ? -25.212 12.743 -26.880 1.00 38.03 199 GLU A O 1
ATOM 1528 N N . THR A 1 200 ? -23.630 13.392 -25.423 1.00 42.16 200 THR A N 1
ATOM 1529 C CA . THR A 1 200 ? -24.454 14.314 -24.635 1.00 42.16 200 THR A CA 1
ATOM 1530 C C . THR A 1 200 ? -23.685 15.626 -24.570 1.00 42.16 200 THR A C 1
ATOM 1532 O O . THR A 1 200 ? -22.796 15.811 -23.739 1.00 42.16 200 THR A O 1
ATOM 1535 N N . GLN A 1 201 ? -24.001 16.532 -25.497 1.00 41.62 201 GLN A N 1
ATOM 1536 C CA . GLN A 1 201 ? -23.856 17.957 -25.233 1.00 41.62 201 GLN A CA 1
ATOM 1537 C C . GLN A 1 201 ? -24.691 18.292 -23.996 1.00 41.62 201 GLN A C 1
ATOM 1539 O O . GLN A 1 201 ? -25.850 17.899 -23.927 1.00 41.62 201 GLN A O 1
ATOM 1544 N N . MET A 1 202 ? -24.105 19.017 -23.047 1.00 38.16 202 MET A N 1
ATOM 1545 C CA . MET A 1 202 ? -24.645 20.253 -22.467 1.00 38.16 202 MET A CA 1
ATOM 1546 C C . MET A 1 202 ? -23.731 20.681 -21.312 1.00 38.16 202 MET A C 1
ATOM 1548 O O . MET A 1 202 ? -23.617 20.018 -20.286 1.00 38.16 202 MET A O 1
ATOM 1552 N N . SER A 1 203 ? -23.057 21.809 -21.498 1.00 42.91 203 SER A N 1
ATOM 1553 C CA . SER A 1 203 ? -22.571 22.668 -20.411 1.00 42.91 203 SER A CA 1
ATOM 1554 C C . SER A 1 203 ? -23.517 23.886 -20.316 1.00 42.91 203 SER A C 1
ATOM 1556 O O . SER A 1 203 ? -24.431 23.997 -21.133 1.00 42.91 203 SER A O 1
ATOM 1558 N N . PRO A 1 204 ? -23.257 24.878 -19.451 1.00 54.31 204 PRO A N 1
ATOM 1559 C CA . PRO A 1 204 ? -23.522 24.922 -18.010 1.00 54.31 204 PRO A CA 1
ATOM 1560 C C . PRO A 1 204 ? -24.496 26.080 -17.654 1.00 54.31 204 PRO A C 1
ATOM 1562 O O . PRO A 1 204 ? -24.796 26.896 -18.518 1.00 54.31 204 PRO A O 1
ATOM 1565 N N . ALA A 1 205 ? -24.947 26.179 -16.390 1.00 36.78 205 ALA A N 1
ATOM 1566 C CA . ALA A 1 205 ? -25.122 27.429 -15.607 1.00 36.78 205 ALA A CA 1
ATOM 1567 C C . ALA A 1 205 ? -26.301 27.413 -14.605 1.00 36.78 205 ALA A C 1
ATOM 1569 O O . ALA A 1 205 ? -27.445 27.158 -14.961 1.00 36.78 205 ALA A O 1
ATOM 1570 N N . ASN A 1 206 ? -25.963 27.837 -13.380 1.00 37.72 206 ASN A N 1
ATOM 1571 C CA . ASN A 1 206 ? -26.739 28.620 -12.407 1.00 37.72 206 ASN A CA 1
ATOM 1572 C C . ASN A 1 206 ? -28.083 28.090 -11.873 1.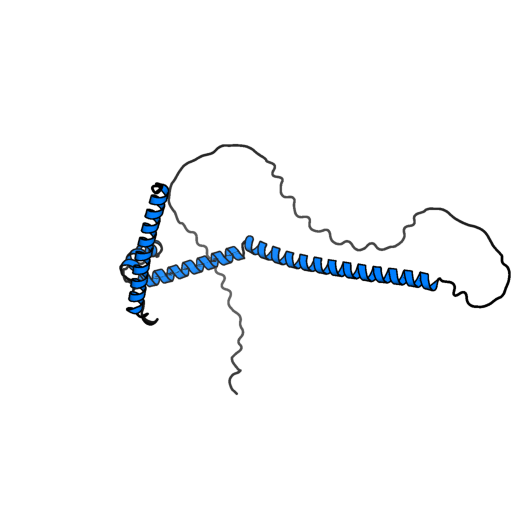00 37.72 206 ASN A C 1
ATOM 1574 O O . ASN A 1 206 ? -29.097 28.169 -12.560 1.00 37.72 206 ASN A O 1
ATOM 1578 N N . GLN A 1 207 ? -28.120 27.788 -10.562 1.00 40.16 207 GLN A N 1
ATOM 1579 C CA . GLN A 1 207 ? -28.891 28.578 -9.575 1.00 40.16 207 GLN A CA 1
ATOM 1580 C C . GLN A 1 207 ? -28.712 28.097 -8.110 1.00 40.16 207 GLN A C 1
ATOM 1582 O O . GLN A 1 207 ? -28.914 26.933 -7.790 1.00 40.16 207 GLN A O 1
ATOM 1587 N N . THR A 1 208 ? -28.273 29.041 -7.262 1.00 41.34 208 THR A N 1
ATOM 1588 C CA . THR A 1 208 ? -28.711 29.391 -5.884 1.00 41.34 208 THR A CA 1
ATOM 1589 C C . THR A 1 208 ? -29.234 28.330 -4.887 1.00 41.34 208 THR A C 1
ATOM 1591 O O . THR A 1 208 ? -30.225 27.651 -5.122 1.00 41.34 208 THR A O 1
ATOM 1594 N N . ALA A 1 209 ? -28.615 28.323 -3.696 1.00 48.62 209 ALA A N 1
ATOM 1595 C CA . ALA A 1 209 ? -29.025 27.701 -2.416 1.00 48.62 209 ALA A CA 1
ATOM 1596 C C . ALA A 1 209 ? -30.229 28.429 -1.733 1.00 48.62 209 ALA A C 1
ATOM 1598 O O . ALA A 1 209 ? -30.658 29.438 -2.295 1.00 48.62 209 ALA A O 1
ATOM 1599 N N . PRO A 1 210 ? -30.671 28.136 -0.473 1.00 53.75 210 PRO A N 1
ATOM 1600 C CA . PRO A 1 210 ? -30.717 26.891 0.342 1.00 53.75 210 PRO A CA 1
ATOM 1601 C C . PRO A 1 210 ? -32.069 26.611 1.103 1.00 53.75 210 PRO A C 1
ATOM 1603 O O . PRO A 1 210 ? -32.818 27.540 1.373 1.00 53.75 210 PRO A O 1
ATOM 1606 N N . LEU A 1 211 ? -32.234 25.359 1.609 1.00 40.81 211 LEU A N 1
ATOM 1607 C CA . LEU A 1 211 ? -33.008 24.866 2.805 1.00 40.81 211 LEU A CA 1
ATOM 1608 C C . LEU A 1 211 ? -34.552 25.097 2.886 1.00 40.81 211 LEU A C 1
ATOM 1610 O O . LEU A 1 211 ? -35.064 25.955 2.179 1.00 40.81 211 LEU A O 1
ATOM 1614 N N . PRO A 1 212 ? -35.328 24.440 3.798 1.00 52.59 212 PRO A N 1
ATOM 1615 C CA . PRO A 1 212 ? -35.106 23.260 4.669 1.00 52.59 212 PRO A CA 1
ATOM 1616 C C . PRO A 1 212 ? -36.242 22.191 4.569 1.00 52.59 212 PRO A C 1
ATOM 1618 O O . PRO A 1 212 ? -37.284 22.476 3.997 1.00 52.59 212 PRO A O 1
ATOM 1621 N N . GLN A 1 213 ? -36.108 21.007 5.200 1.00 40.50 213 GLN A N 1
ATOM 1622 C CA . GLN A 1 213 ? -37.129 20.423 6.112 1.00 40.50 213 GLN A CA 1
ATOM 1623 C C . GLN A 1 213 ? -36.784 19.005 6.617 1.00 40.50 213 GLN A C 1
ATOM 1625 O O . GLN A 1 213 ? -36.329 18.136 5.882 1.00 40.50 213 GLN A O 1
ATOM 1630 N N . LYS A 1 214 ? -37.027 18.818 7.920 1.00 39.84 214 LYS A N 1
ATOM 1631 C CA . LYS A 1 214 ? -37.010 17.568 8.693 1.00 39.84 214 LYS A CA 1
ATOM 1632 C C . LYS A 1 214 ? -38.257 16.725 8.380 1.00 39.84 214 LYS A C 1
ATOM 1634 O O . LYS A 1 214 ? -39.327 17.318 8.300 1.00 39.84 214 LYS A O 1
ATOM 1639 N N . MET A 1 215 ? -38.161 15.392 8.382 1.00 39.84 215 MET A N 1
ATOM 1640 C CA . MET A 1 215 ? -38.953 14.515 9.270 1.00 39.84 215 MET A CA 1
ATOM 1641 C C . MET A 1 215 ? -38.651 13.024 9.063 1.00 39.84 215 MET A C 1
ATOM 1643 O O . MET A 1 215 ? -38.200 12.583 8.012 1.00 39.84 215 MET A O 1
ATOM 1647 N N . ASP A 1 216 ? -38.896 12.308 10.151 1.00 36.56 216 ASP A N 1
ATOM 1648 C CA . ASP A 1 216 ? -38.606 10.922 10.477 1.00 36.56 216 ASP A CA 1
ATOM 1649 C C . ASP A 1 216 ? -39.364 9.832 9.690 1.00 36.56 216 ASP A C 1
ATOM 1651 O O . ASP A 1 216 ? -40.416 10.062 9.101 1.00 36.56 216 ASP A O 1
ATOM 1655 N N . ARG A 1 217 ? -38.879 8.599 9.928 1.00 38.53 217 ARG A N 1
ATOM 1656 C CA . ARG A 1 217 ? -39.612 7.319 10.063 1.00 38.53 217 ARG A CA 1
ATOM 1657 C C . ARG A 1 217 ? -39.970 6.508 8.807 1.00 38.53 217 ARG A C 1
ATOM 1659 O O . ARG A 1 217 ? -40.970 6.713 8.137 1.00 38.53 217 ARG A O 1
ATOM 1666 N N . SER A 1 218 ? -39.162 5.459 8.635 1.00 45.44 218 SER A N 1
ATOM 1667 C CA . SER A 1 218 ? -39.530 4.031 8.636 1.00 45.44 218 SER A CA 1
ATOM 1668 C C . SER A 1 218 ? -40.884 3.604 8.055 1.00 45.44 218 SER A C 1
ATOM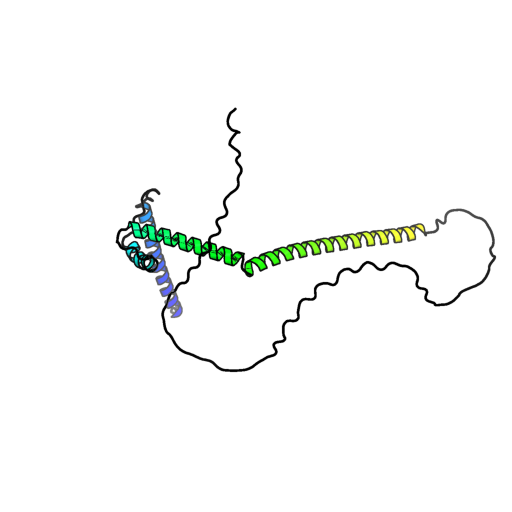 1670 O O . SER A 1 218 ? -41.902 3.775 8.714 1.00 45.44 218 SER A O 1
ATOM 1672 N N . HIS A 1 219 ? -40.852 2.818 6.971 1.00 46.66 219 HIS A N 1
ATOM 1673 C CA . HIS A 1 219 ? -41.747 1.668 6.796 1.00 46.66 219 HIS A CA 1
ATOM 1674 C C . HIS A 1 219 ? -41.092 0.542 5.984 1.00 46.66 219 HIS A C 1
ATOM 1676 O O . HIS A 1 219 ? -40.629 0.719 4.861 1.00 46.66 219 HIS A O 1
ATOM 1682 N N . SER A 1 220 ? -41.094 -0.636 6.598 1.00 43.53 220 SER A N 1
ATOM 1683 C CA . SER A 1 220 ? -40.742 -1.939 6.049 1.00 43.53 220 SER A CA 1
ATOM 1684 C C . SER A 1 220 ? -41.855 -2.486 5.146 1.00 43.53 220 SER A C 1
ATOM 1686 O O . SER A 1 220 ? -43.026 -2.404 5.503 1.00 43.53 220 SER A O 1
ATOM 1688 N N . SER A 1 221 ? -41.501 -3.137 4.036 1.00 40.06 221 SER A N 1
ATOM 1689 C CA . SER A 1 221 ? -42.180 -4.330 3.479 1.00 40.06 221 SER A CA 1
ATOM 1690 C C . SER A 1 221 ? -41.349 -4.843 2.290 1.00 40.06 221 SER A C 1
ATOM 1692 O O . SER A 1 221 ? -41.047 -4.113 1.359 1.00 40.06 221 SER A O 1
ATOM 1694 N N . SER A 1 222 ? -40.700 -6.001 2.419 1.00 43.19 222 SER A N 1
ATOM 1695 C CA . SER A 1 222 ? -41.242 -7.326 2.082 1.00 43.19 222 SER A CA 1
ATOM 1696 C C . SER A 1 222 ? -41.533 -7.500 0.589 1.00 43.19 222 SER A C 1
ATOM 1698 O O . SER A 1 222 ? -42.583 -7.088 0.120 1.00 43.19 222 SER A O 1
ATOM 1700 N N . THR A 1 223 ? -40.660 -8.224 -0.121 1.00 46.94 223 THR A N 1
ATOM 1701 C CA . THR A 1 223 ? -41.084 -9.407 -0.891 1.00 46.94 223 THR A CA 1
ATOM 1702 C C . THR A 1 223 ? -39.949 -10.431 -0.987 1.00 46.94 223 THR A C 1
ATOM 1704 O O . THR A 1 223 ? -38.849 -10.161 -1.458 1.00 46.94 223 THR A O 1
ATOM 1707 N N . ARG A 1 224 ? -40.255 -11.637 -0.501 1.00 45.28 224 ARG A N 1
ATOM 1708 C CA . ARG A 1 224 ? -39.506 -12.881 -0.684 1.00 45.28 224 ARG A CA 1
ATOM 1709 C C . ARG A 1 224 ? -39.750 -13.429 -2.095 1.00 45.28 224 ARG A C 1
ATOM 1711 O O . ARG A 1 224 ? -40.907 -13.529 -2.496 1.00 45.28 224 ARG A O 1
ATOM 1718 N N . ARG A 1 225 ? -38.700 -13.915 -2.762 1.00 48.28 225 ARG A N 1
ATOM 1719 C CA . ARG A 1 225 ? -38.723 -15.062 -3.698 1.00 48.28 225 ARG A CA 1
ATOM 1720 C C . ARG A 1 225 ? -37.378 -15.780 -3.537 1.00 48.28 225 ARG A C 1
ATOM 1722 O O . ARG A 1 225 ? -36.344 -15.170 -3.759 1.00 48.28 225 ARG A O 1
ATOM 1729 N N . HIS A 1 226 ? -37.324 -16.915 -2.839 1.00 41.41 226 HIS A N 1
ATOM 1730 C CA . HIS A 1 226 ? -37.361 -18.254 -3.442 1.00 41.41 226 HIS A CA 1
ATOM 1731 C C . HIS A 1 226 ? -36.648 -18.307 -4.800 1.00 41.41 226 HIS A C 1
ATOM 1733 O O . HIS A 1 226 ? -37.261 -17.988 -5.813 1.00 41.41 226 HIS A O 1
ATOM 1739 N N . ASP A 1 227 ? -35.404 -18.786 -4.815 1.0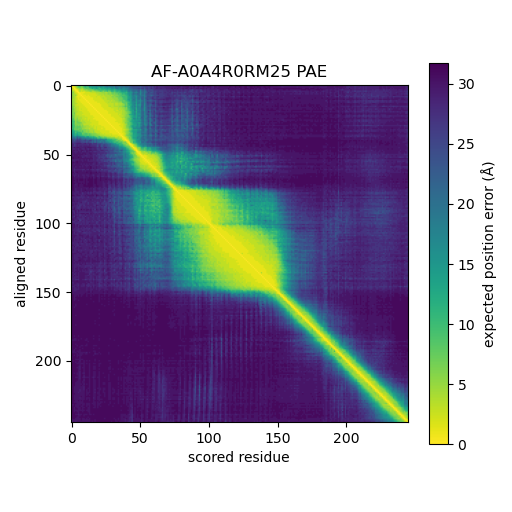0 44.19 227 ASP A N 1
ATOM 1740 C CA . ASP A 1 227 ? -35.134 -19.968 -5.627 1.00 44.19 227 ASP A CA 1
ATOM 1741 C C . ASP A 1 227 ? -34.038 -20.836 -5.004 1.00 44.19 227 ASP A C 1
ATOM 1743 O O . ASP A 1 227 ? -32.962 -20.376 -4.618 1.00 44.19 227 ASP A O 1
ATOM 1747 N N . SER A 1 228 ? -34.391 -22.104 -4.868 1.00 41.75 228 SER A N 1
ATOM 1748 C CA . SER A 1 228 ? -33.591 -23.177 -4.318 1.00 41.75 228 SER A CA 1
ATOM 1749 C C . SER A 1 228 ? -32.750 -23.751 -5.446 1.00 41.75 228 SER A C 1
ATOM 1751 O O . SER A 1 228 ? -33.287 -24.218 -6.448 1.00 41.75 228 SER A O 1
ATOM 1753 N N . ARG A 1 229 ? -31.431 -23.820 -5.273 1.00 49.31 229 ARG A N 1
ATOM 1754 C CA . ARG A 1 229 ? -30.619 -24.737 -6.076 1.00 49.31 229 ARG A CA 1
ATOM 1755 C C . ARG A 1 229 ? -29.725 -25.570 -5.182 1.00 49.31 229 ARG A C 1
ATOM 1757 O O . ARG A 1 229 ? -28.521 -25.368 -5.082 1.00 49.31 229 ARG A O 1
ATOM 1764 N N . GLU A 1 230 ? -30.365 -26.554 -4.563 1.00 40.69 230 GLU A N 1
ATOM 1765 C CA . GLU A 1 230 ? -29.712 -27.809 -4.233 1.00 40.69 230 GLU A CA 1
ATOM 1766 C C . GLU A 1 230 ? -29.119 -28.405 -5.517 1.00 40.69 230 GLU A C 1
ATOM 1768 O O . GLU A 1 230 ? -29.822 -28.671 -6.497 1.00 40.69 230 GLU A O 1
ATOM 1773 N N . ARG A 1 231 ? -27.810 -28.660 -5.515 1.00 47.75 231 ARG A N 1
ATOM 1774 C CA . ARG A 1 231 ? -27.256 -29.758 -6.301 1.00 47.75 231 ARG A CA 1
ATOM 1775 C C . ARG A 1 231 ? -26.215 -30.488 -5.462 1.00 47.75 231 ARG A C 1
ATOM 1777 O O . ARG A 1 231 ? -25.219 -29.922 -5.033 1.00 47.75 231 ARG A O 1
ATOM 1784 N N . SER A 1 232 ? -26.571 -31.741 -5.220 1.00 39.75 232 SER A N 1
ATOM 1785 C CA . SER A 1 232 ? -25.949 -32.773 -4.396 1.00 39.75 232 SER A CA 1
ATOM 1786 C C . SER A 1 232 ? -24.458 -33.050 -4.687 1.00 39.75 232 SER A C 1
ATOM 1788 O O . SER A 1 232 ? -23.972 -32.713 -5.772 1.00 39.75 232 SER A O 1
ATOM 1790 N N . PRO A 1 233 ? -23.757 -33.734 -3.757 1.00 55.22 233 PRO A N 1
ATOM 1791 C CA . PRO A 1 233 ? -22.327 -33.995 -3.793 1.00 55.22 233 PRO A CA 1
ATOM 1792 C C . PRO A 1 233 ? -21.978 -35.297 -4.541 1.00 55.22 233 PRO A C 1
ATOM 1794 O O . PRO A 1 233 ? -22.724 -36.275 -4.549 1.00 55.22 233 PRO A O 1
ATOM 1797 N N . ARG A 1 234 ? -20.785 -35.319 -5.132 1.00 47.22 234 ARG A N 1
ATOM 1798 C CA . ARG A 1 234 ? -19.982 -36.503 -5.488 1.00 47.22 234 ARG A CA 1
ATOM 1799 C C . ARG A 1 234 ? -18.558 -36.113 -5.076 1.00 47.22 234 ARG A C 1
ATOM 1801 O O . ARG A 1 234 ? -18.136 -35.032 -5.459 1.00 47.22 234 ARG A O 1
ATOM 1808 N N . GLY A 1 235 ? -17.801 -36.811 -4.243 1.00 40.19 235 GLY A N 1
ATOM 1809 C CA . GLY A 1 235 ? -17.717 -38.237 -3.961 1.00 40.19 235 GLY A CA 1
ATOM 1810 C C . GLY A 1 235 ? -16.236 -38.596 -4.124 1.00 40.19 235 GLY A C 1
ATOM 1811 O O . GLY A 1 235 ? -15.740 -38.422 -5.225 1.00 40.19 235 GLY A O 1
ATOM 1812 N N . ASP A 1 236 ? -15.565 -38.953 -3.022 1.00 43.53 236 ASP A N 1
ATOM 1813 C CA . ASP A 1 236 ? -14.337 -39.780 -2.889 1.00 43.53 236 ASP A CA 1
ATOM 1814 C C . ASP A 1 236 ? -13.813 -39.557 -1.453 1.00 43.53 236 ASP A C 1
ATOM 1816 O O . ASP A 1 236 ? -13.457 -38.442 -1.094 1.00 43.53 236 ASP A O 1
ATOM 1820 N N . ARG A 1 237 ? -13.933 -40.454 -0.460 1.00 44.31 237 ARG A N 1
ATOM 1821 C CA . ARG A 1 237 ? -13.568 -41.883 -0.332 1.00 44.31 237 ARG A CA 1
ATOM 1822 C C . ARG A 1 237 ? -12.101 -42.200 -0.653 1.00 44.31 237 ARG A C 1
ATOM 1824 O O . ARG A 1 237 ? -11.829 -42.841 -1.650 1.00 44.31 237 ARG A O 1
ATOM 1831 N N . THR A 1 238 ? -11.222 -41.881 0.301 1.00 52.53 238 THR A N 1
ATOM 1832 C CA . THR A 1 238 ? -10.067 -42.699 0.755 1.00 52.53 238 THR A CA 1
ATOM 1833 C C . THR A 1 238 ? -9.735 -42.234 2.188 1.00 52.53 238 THR A C 1
ATOM 1835 O O . THR A 1 238 ? -9.232 -41.129 2.363 1.00 52.53 238 THR A O 1
ATOM 1838 N N . LEU A 1 239 ? -10.245 -42.846 3.267 1.00 46.19 239 LEU A N 1
ATOM 1839 C CA . LEU A 1 239 ? -9.750 -44.081 3.908 1.00 46.19 239 LEU A CA 1
ATOM 1840 C C . LEU A 1 239 ? -8.216 -44.010 4.061 1.00 46.19 239 LEU A C 1
ATOM 1842 O O . LEU A 1 239 ? -7.489 -44.207 3.100 1.00 46.19 239 LEU A O 1
ATOM 1846 N N . ALA A 1 240 ? -7.695 -43.436 5.148 1.00 51.84 240 ALA A N 1
ATOM 1847 C CA . ALA A 1 240 ? -7.582 -44.072 6.465 1.00 51.84 240 ALA A CA 1
ATOM 1848 C C . ALA A 1 240 ? -6.838 -45.419 6.412 1.00 51.84 240 ALA A C 1
ATOM 1850 O O . ALA A 1 240 ? -7.361 -46.431 6.851 1.00 51.84 240 ALA A O 1
ATOM 1851 N N . GLU A 1 241 ? -5.614 -45.422 5.883 1.00 49.91 241 GLU A N 1
ATOM 1852 C CA . GLU A 1 241 ? -4.695 -46.558 6.009 1.00 49.91 241 GLU A CA 1
ATOM 1853 C C . GLU A 1 241 ? -3.238 -46.069 5.958 1.00 49.91 241 GLU A C 1
ATOM 1855 O O . GLU A 1 241 ? -2.556 -46.174 4.944 1.00 49.91 241 GLU A O 1
ATOM 1860 N N . ARG A 1 242 ? -2.758 -45.443 7.043 1.00 45.25 242 ARG A N 1
ATOM 1861 C CA . ARG A 1 242 ? -1.306 -45.279 7.264 1.00 45.25 242 ARG A CA 1
ATOM 1862 C C . ARG A 1 242 ? -0.913 -45.024 8.722 1.00 45.25 242 ARG A C 1
ATOM 1864 O O . ARG A 1 242 ? -0.075 -44.175 8.994 1.00 45.25 242 ARG A O 1
ATOM 1871 N N . MET A 1 243 ? -1.525 -45.748 9.652 1.00 50.06 243 MET A N 1
ATOM 1872 C CA . MET A 1 243 ? -1.080 -45.866 11.047 1.00 50.06 243 MET A CA 1
ATOM 1873 C C . MET A 1 243 ? -1.445 -47.280 11.503 1.00 50.06 243 MET A C 1
ATOM 1875 O O . MET A 1 243 ? -2.572 -47.513 11.930 1.00 50.06 243 MET A O 1
ATOM 1879 N N . GLY A 1 244 ? -0.529 -48.235 11.330 1.00 54.97 244 GLY A N 1
ATOM 1880 C CA . GLY A 1 244 ? -0.773 -49.617 11.743 1.00 54.97 244 GLY A CA 1
ATOM 1881 C C . GLY A 1 244 ? 0.107 -50.664 11.071 1.00 54.97 244 GLY A C 1
ATOM 1882 O O . GLY A 1 244 ? -0.443 -51.613 10.530 1.00 54.97 244 GLY A O 1
ATOM 1883 N N . LEU A 1 245 ? 1.427 -50.453 11.071 1.00 43.12 245 LEU A N 1
ATOM 1884 C CA . LEU A 1 245 ? 2.500 -51.444 11.268 1.00 43.12 245 LEU A CA 1
ATOM 1885 C C . LEU A 1 245 ? 3.834 -50.691 11.341 1.00 43.12 245 LEU A C 1
ATOM 1887 O O . LEU A 1 245 ? 4.083 -49.859 10.438 1.00 43.12 245 LEU A O 1
#

Solvent-accessible surface area (backbone atoms only — not comparable to full-atom values): 16697 Å² total; per-residue (Å²): 132,84,77,82,49,75,68,56,53,52,50,51,52,53,48,54,52,49,53,50,51,52,49,54,52,50,52,49,52,50,50,51,51,50,53,49,68,76,47,65,84,75,68,100,79,66,84,80,77,69,57,69,69,58,49,63,65,44,46,64,73,52,56,79,73,49,78,91,72,95,75,95,51,78,69,55,57,56,51,50,50,53,50,49,53,50,52,54,47,54,52,50,54,49,51,50,52,48,50,51,73,27,70,68,31,48,49,53,50,49,51,54,52,49,51,56,51,50,54,50,50,56,47,53,50,52,52,50,52,50,51,51,53,51,53,52,54,50,50,52,50,51,53,50,48,52,61,61,67,67,50,76,79,87,76,82,82,86,86,84,83,82,86,88,82,86,83,85,89,81,87,86,80,83,88,83,93,74,93,78,92,76,88,74,81,89,85,80,76,100,73,81,92,77,81,90,77,75,90,75,88,80,83,87,85,88,82,85,88,82,90,88,86,89,85,84,83,89,86,91,80,90,84,90,76,90,82,87,79,88,76,85,90,83,89,84,92,76,82,93,80,88,84,90,131

Sequence (245 aa):
MDLPSAREIELETLLRQRDAQIADLTDEVTHLRQHLASNPPSAPTDPISLPPALVSLLLPHINEHAPSATSPSSSTVTAALTQRVKVLQDENDELYELLKSGETGKLKDDVRALQRVVQKLEGALRESHQVITSLSGELEKSQAAILTNNRPNNFHNSHSHNAPSGPRSQQPSSQHNAALNGKKPPTAPRAHKKPRLSETQMSPANQTAPLPQKMDRSHSSSTRRHDSRERSPRGDRTLAERMGL

Secondary structure (DSSP, 8-state):
-PPPPHHHHHHHHHHHHHHHHHHHHHHHHHHHHHHHHHS----TTS-----HHHHHHHHHHHHTSS-------HHHHHHHHHHHHHHHHHHHHHHHHHHHHSHHHHHHHHHHHHHHHHHHHHHHHHHHHHHHHHHHHHHHHHHHHHHHHTS-------------------------------PPP--------------------------------------------------------SS--

Mean predicted aligned error: 24.16 Å